Protein 2WQF (pdb70)

Solvent-accessible surface area: 11378 Å² total; per-residue (Å²): 102,143,113,136,19,77,126,83,48,64,47,11,142,40,10,11,108,114,20,179,49,97,109,94,5,49,86,25,0,133,96,16,35,180,151,10,94,26,32,83,111,24,108,4,15,57,40,25,48,5,42,40,123,26,0,44,68,0,3,67,109,10,1,34,61,59,59,135,60,46,82,131,118,112,154,40,90,30,12,64,49,0,20,0,0,0,0,0,4,4,13,66,46,38,6,127,87,27,53,109,74,104,78,151,102,26,125,50,11,62,79,87,9,81,103,2,7,38,60,5,6,70,56,0,24,16,21,0,11,102,64,46,14,3,1,1,51,28,108,29,26,101,79,2,41,79,26,0,29,173,65,54,132,24,67,177,30,58,95,2,56,3,1,0,0,0,0,8,81,102,43,124,31,55,183,102,129,147,103,88,94,80,108,124,119,166,144,98,156

InterPro domains:
  IPR000415 Nitroreductase-like [G3DSA:3.40.109.10] (1-202)
  IPR000415 Nitroreductase-like [SSF55469] (1-200)
  IPR029479 Nitroreductase [PF00881] (8-180)
  IPR033877 Nitroreductase Frm2/Hbn1-like [PTHR43035] (2-200)
  IPR033877 Nitroreductase Frm2/Hbn1-like [cd02140] (3-198)

Secondary structure (DSSP, 8-state):
-HHHHHHH--B---EE---S-HHHHHHHHHHHHHTS--GGG---EEEEEEEHHHHHHIIIIIIHHHHHHHHH--HHHHHHTSSEEEEEEEEHHHHHHHHHHTGGGTTHHHHHHHHHHHHHHHHHHHHHHHTTEEEEEE--TTTTHHHHHHHTT--TTEEEEEEEEEEEE-S---------GGGT-----

Sequence (189 aa):
SFIKSLENNRRTIYALGRNVQDEEKVIEETIKEAVRFSPTAFNSQTGRLLILTGDAQDKLWDEIVAPELKAAMEAAKLDGFKAAFGTILFFEDQAVVKNLQEQFALYADNFPVWSEQGSGIISVVNVWTALAEELGLGANLQHYNPLIDEAVAKEWNLPESWKLRGQLVFGSIEAPAGEKTFMDDADRFIVAK

Organism: Lactococcus lactis subsp. lactis (strain IL1403) (NCBI:txid272623)

Nearest PDB structures (foldseek):
  4bn6-assembly1_A  TM=1.004E+00  e=5.515E-37  Lactococcus lactis subsp. lactis Il1403
  4bn9-assembly1_A-2  TM=1.003E+00  e=3.643E-36  Lactococcus lactis subsp. lactis Il1403
  4bn8-assembly1_A-2  TM=1.004E+00  e=2.872E-35  Lactococcus lactis subsp. lactis Il1403
  2ifa-assembly3_E  TM=9.643E-01  e=3.783E-24  Streptococcus mutans UA159
  1ywq-assembly1_A-2  TM=9.475E-01  e=3.548E-21  Bacillus cereus ATCC 14579

CATH classification: 3.40.109.10

Foldseek 3Di:
DVVVLLVLQFAFLQFAAPDDDVPVLVVLLVVLLVPFDFVVSLSFKDKDKDFDPRLLCCLPVFLVVLVVVVVVCVSSVSLSRHGIKIWIWGQQVSLVVCCVVPVVCNVPSVVRSLVSSVRSLSSSSSSCSVVQKHKHKDDSPPSRVVVVCVVVVNDPRTGTDIMIRMHHHPDDHDDDDDDDCVVPDDDDD

Radius of gyration: 17.92 Å; Cα contacts (8 Å, |Δi|>4): 292; chains: 1; bounding box: 46×41×49 Å

B-factor: mean 25.47, std 16.71, range [8.96, 101.73]

Structure (mmCIF, N/CA/C/O backbone):
data_2WQF
#
_entry.id   2WQF
#
_cell.length_a   53.843
_cell.length_b   120.147
_cell.length_c   68.659
_cell.angle_alpha   90.00
_cell.angle_beta   90.00
_cell.angle_gamma   90.00
#
_symmetry.space_group_name_H-M   'C 2 2 21'
#
loop_
_entity.id
_entity.type
_entity.pdbx_description
1 polymer 'COPPER INDUCED NITROREDUCTASE D'
2 non-polymer 'FLAVIN MONONUCLEOTIDE'
3 water water
#
loop_
_atom_site.group_PDB
_atom_site.id
_atom_site.type_symbol
_atom_site.label_atom_id
_atom_site.label_alt_id
_atom_site.label_comp_id
_atom_site.label_asym_id
_atom_site.label_entity_id
_atom_site.label_seq_id
_atom_site.pdbx_PDB_ins_code
_atom_site.Cartn_x
_atom_site.Cartn_y
_atom_site.Cartn_z
_atom_site.occupancy
_atom_site.B_iso_or_equiv
_atom_site.auth_seq_id
_atom_site.auth_comp_id
_atom_site.auth_asym_id
_atom_site.auth_atom_id
_atom_site.pdbx_PDB_model_num
ATOM 1 N N . SER A 1 2 ? -1.840 37.442 20.935 1.00 51.73 2 SER A N 1
ATOM 2 C CA . SER A 1 2 ? -0.767 36.540 21.291 1.00 23.19 2 SER A CA 1
ATOM 3 C C . SER A 1 2 ? -0.971 35.135 20.642 1.00 14.04 2 SER A C 1
ATOM 4 O O . SER A 1 2 ? -2.049 34.780 20.116 1.00 15.39 2 SER A O 1
ATOM 11 N N . PHE A 1 3 ? 0.034 34.300 20.764 1.00 12.91 3 PHE A N 1
ATOM 12 C CA . PHE A 1 3 ? -0.054 32.897 20.366 1.00 12.71 3 PHE A CA 1
ATOM 13 C C . PHE A 1 3 ? -1.107 32.159 21.200 1.00 13.53 3 PHE A C 1
ATOM 14 O O . PHE A 1 3 ? -1.907 31.388 20.675 1.00 12.65 3 PHE A O 1
ATOM 31 N N . ILE A 1 4 ? -1.116 32.386 22.506 1.00 12.91 4 ILE A N 1
ATOM 32 C CA . ILE A 1 4 ? -2.078 31.705 23.376 1.00 12.26 4 ILE A CA 1
ATOM 33 C C . ILE A 1 4 ? -3.506 32.101 22.982 1.00 13.41 4 ILE A C 1
ATOM 34 O O . ILE A 1 4 ? -4.395 31.268 22.923 1.00 13.67 4 ILE A O 1
ATOM 50 N N . LYS A 1 5 ? -3.707 33.373 22.688 1.00 13.42 5 LYS A N 1
ATOM 51 C CA . LYS A 1 5 ? -4.989 33.848 22.191 1.00 14.48 5 LYS A CA 1
ATOM 52 C C . LYS A 1 5 ? -5.392 33.152 20.891 1.00 13.54 5 LYS A C 1
ATOM 53 O O . LYS A 1 5 ? -6.551 32.783 20.709 1.00 16.24 5 LYS A O 1
ATOM 72 N N . SER A 1 6 ? -4.428 32.925 19.995 1.00 13.97 6 SER A N 1
ATOM 73 C CA . SER A 1 6 ? -4.720 32.212 18.752 1.00 13.59 6 SER A CA 1
ATOM 74 C C . SER A 1 6 ? -5.183 30.799 19.075 1.00 11.87 6 SER A C 1
ATOM 75 O O . SER A 1 6 ? -6.133 30.303 18.470 1.00 13.32 6 SER A O 1
ATOM 83 N N . LEU A 1 7 ? -4.522 30.154 20.033 1.00 11.86 7 LEU A N 1
ATOM 84 C CA . LEU A 1 7 ? -4.916 28.805 20.428 1.00 11.78 7 LEU A CA 1
ATOM 85 C C . LEU A 1 7 ? -6.326 28.802 20.992 1.00 12.21 7 LEU A C 1
ATOM 86 O O . LEU A 1 7 ? -7.126 27.925 20.669 1.00 12.61 7 LEU A O 1
ATOM 102 N N . GLU A 1 8 ? -6.609 29.756 21.869 1.00 13.37 8 GLU A N 1
ATOM 103 C CA . GLU A 1 8 ? -7.913 29.844 22.511 1.00 14.55 8 GLU A CA 1
ATOM 104 C C . GLU A 1 8 ? -9.020 30.091 21.486 1.00 18.46 8 GLU A C 1
ATOM 105 O O . GLU A 1 8 ? -10.140 29.609 21.657 1.00 20.59 8 GLU A O 1
ATOM 117 N N . ASN A 1 9 ? -8.699 30.806 20.412 1.00 15.80 9 ASN A N 1
ATOM 118 C CA A ASN A 1 9 ? -9.690 31.172 19.408 0.62 16.12 9 ASN A CA 1
ATOM 119 C CA B ASN A 1 9 ? -9.678 31.176 19.388 0.38 21.08 9 ASN A CA 1
ATOM 120 C C . ASN A 1 9 ? -10.085 30.020 18.470 1.00 16.10 9 ASN A C 1
ATOM 121 O O . ASN A 1 9 ? -11.151 30.053 17.856 1.00 20.81 9 ASN A O 1
ATOM 136 N N . ARG A 1 10 ? -9.227 29.012 18.366 1.00 13.12 10 ARG A N 1
ATOM 137 C CA . ARG A 1 10 ? -9.514 27.815 17.580 1.00 13.54 10 ARG A CA 1
ATOM 138 C C . ARG A 1 10 ? -10.526 26.973 18.349 1.00 11.33 10 ARG A C 1
ATOM 139 O O . ARG A 1 10 ? -10.288 26.609 19.508 1.00 12.98 10 ARG A O 1
ATOM 160 N N . ARG A 1 11 ? -11.663 26.700 17.714 1.00 11.59 11 ARG A N 1
ATOM 161 C CA . ARG A 1 11 ? -12.709 25.869 18.285 1.00 12.23 11 ARG A CA 1
ATOM 162 C C . ARG A 1 11 ? -13.331 24.974 17.220 1.00 11.80 11 ARG A C 1
ATOM 163 O O . ARG A 1 11 ? -13.217 25.224 16.017 1.00 13.01 11 ARG A O 1
ATOM 184 N N . THR A 1 12 ? -14.006 23.933 17.689 1.00 11.34 12 THR A N 1
ATOM 185 C CA . THR A 1 12 ? -14.851 23.106 16.840 1.00 11.53 12 THR A CA 1
ATOM 186 C C . THR A 1 12 ? -16.121 23.879 16.488 1.00 12.75 12 THR A C 1
ATOM 187 O O . THR A 1 12 ? -16.910 24.269 17.356 1.00 14.93 12 THR A O 1
ATOM 198 N N . ILE A 1 13 ? -16.284 24.127 15.198 1.00 11.63 13 ILE A N 1
ATOM 199 C CA . ILE A 1 13 ? -17.465 24.779 14.662 1.00 11.55 13 ILE A CA 1
ATOM 200 C C . ILE A 1 13 ? -18.151 23.842 13.699 1.00 12.79 13 ILE A C 1
ATOM 201 O O . ILE A 1 13 ? -17.596 23.495 12.661 1.00 13.63 13 ILE A O 1
ATOM 217 N N . TYR A 1 14 ? -19.361 23.444 14.047 1.00 14.49 14 TYR A N 1
ATOM 218 C CA . TYR A 1 14 ? -20.132 22.531 13.211 1.00 13.77 14 TYR A CA 1
ATOM 219 C C . TYR A 1 14 ? -20.988 23.258 12.176 1.00 15.18 14 TYR A C 1
ATOM 220 O O . TYR A 1 14 ? -21.262 22.699 11.110 1.00 17.14 14 TYR A O 1
ATOM 238 N N . ALA A 1 15 ? -21.406 24.489 12.489 1.00 14.41 15 ALA A N 1
ATOM 239 C CA . ALA A 1 15 ? -22.277 25.259 11.612 1.00 14.51 15 ALA A CA 1
ATOM 240 C C . ALA A 1 15 ? -21.410 26.101 10.702 1.00 15.01 15 ALA A C 1
ATOM 241 O O . ALA A 1 15 ? -20.959 27.198 11.079 1.00 16.10 15 ALA A O 1
ATOM 248 N N . LEU A 1 16 ? -21.190 25.575 9.505 1.00 13.32 16 LEU A N 1
ATOM 249 C CA . LEU A 1 16 ? -20.240 26.151 8.556 1.00 12.13 16 LEU A CA 1
ATOM 250 C C . LEU A 1 16 ? -20.922 26.490 7.240 1.00 12.32 16 LEU A C 1
ATOM 251 O O . LEU A 1 16 ? -21.828 25.774 6.779 1.00 15.70 16 LEU A O 1
ATOM 267 N N . GLY A 1 17 ? -20.469 27.574 6.619 1.00 12.40 17 GLY A N 1
ATOM 268 C CA . GLY A 1 17 ? -20.991 27.977 5.327 1.00 12.40 17 GLY A CA 1
ATOM 269 C C . GLY A 1 17 ? -19.886 28.291 4.339 1.00 13.70 17 GLY A C 1
ATOM 270 O O . GLY A 1 17 ? -18.703 27.939 4.554 1.00 12.94 17 GLY A O 1
ATOM 274 N N . ARG A 1 18 ? -20.262 28.986 3.263 1.00 14.37 18 ARG A N 1
ATOM 275 C CA . ARG A 1 18 ? -19.354 29.213 2.149 1.00 14.01 18 ARG A CA 1
ATOM 276 C C . ARG A 1 18 ? -19.032 30.688 1.920 1.00 13.46 18 ARG A C 1
ATOM 277 O O . ARG A 1 18 ? -18.557 31.072 0.848 1.00 15.00 18 ARG A O 1
ATOM 298 N N . ASN A 1 19 ? -19.227 31.496 2.957 1.00 12.55 19 ASN A N 1
ATOM 299 C CA . ASN A 1 19 ? -18.956 32.930 2.899 1.00 12.60 19 ASN A CA 1
ATOM 300 C C . ASN A 1 19 ? -17.472 33.193 3.125 1.00 13.65 19 ASN A C 1
ATOM 301 O O . ASN A 1 19 ? -17.061 33.749 4.146 1.00 14.34 19 ASN A O 1
ATOM 312 N N . VAL A 1 20 ? -16.680 32.756 2.151 1.00 13.46 20 VAL A N 1
ATOM 313 C CA . VAL A 1 20 ? -15.217 32.797 2.224 1.00 14.67 20 VAL A CA 1
ATOM 314 C C . VAL A 1 20 ? -14.725 33.772 1.175 1.00 14.63 20 VAL A C 1
ATOM 315 O O . VAL A 1 20 ? -14.992 33.615 -0.017 1.00 14.66 20 VAL A O 1
ATOM 328 N N . GLN A 1 21 ? -14.038 34.810 1.632 1.00 14.55 21 GLN A N 1
ATOM 329 C CA . GLN A 1 21 ? -13.706 35.954 0.790 1.00 14.19 21 GLN A CA 1
ATOM 330 C C . GLN A 1 21 ? -12.525 35.751 -0.142 1.00 14.83 21 GLN A C 1
ATOM 331 O O . GLN A 1 21 ? -12.537 36.234 -1.281 1.00 16.43 21 GLN A O 1
ATOM 345 N N . ASP A 1 22 ? -11.507 35.033 0.323 1.00 12.88 22 ASP A N 1
ATOM 346 C CA . ASP A 1 22 ? -10.250 34.959 -0.401 1.00 12.84 22 ASP A CA 1
ATOM 347 C C . ASP A 1 22 ? -9.713 33.531 -0.319 1.00 14.07 22 ASP A C 1
ATOM 348 O O . ASP A 1 22 ? -8.915 33.179 0.561 1.00 14.62 22 ASP A O 1
ATOM 357 N N . GLU A 1 23 ? -10.170 32.694 -1.230 1.00 15.73 23 GLU A N 1
ATOM 358 C CA . GLU A 1 23 ? -9.789 31.286 -1.236 1.00 15.24 23 GLU A CA 1
ATOM 359 C C . GLU A 1 23 ? -8.269 31.088 -1.434 1.00 13.08 23 GLU A C 1
ATOM 360 O O . GLU A 1 23 ? -7.664 30.181 -0.856 1.00 15.16 23 GLU A O 1
ATOM 372 N N . GLU A 1 24 ? -7.645 31.922 -2.254 1.00 15.12 24 GLU A N 1
ATOM 373 C CA . GLU A 1 24 ? -6.203 31.809 -2.470 1.00 16.72 24 GLU A CA 1
ATOM 374 C C . GLU A 1 24 ? -5.445 32.018 -1.163 1.00 14.68 24 GLU A C 1
ATOM 375 O O . GLU A 1 24 ? -4.510 31.288 -0.870 1.00 15.92 24 GLU A O 1
ATOM 387 N N . LYS A 1 25 ? -5.881 32.981 -0.356 1.00 13.17 25 LYS A N 1
ATOM 388 C CA . LYS A 1 25 ? -5.230 33.241 0.927 1.00 15.49 25 LYS A CA 1
ATOM 389 C C . LYS A 1 25 ? -5.429 32.082 1.859 1.00 13.29 25 LYS A C 1
ATOM 390 O O . LYS A 1 25 ? -4.553 31.750 2.652 1.00 14.63 25 LYS A O 1
ATOM 409 N N . VAL A 1 26 ? -6.608 31.487 1.822 1.00 11.99 26 VAL A N 1
ATOM 410 C CA . VAL A 1 26 ? -6.863 30.308 2.628 1.00 12.74 26 VAL A CA 1
ATOM 411 C C . VAL A 1 26 ? -5.893 29.173 2.265 1.00 12.32 26 VAL A C 1
ATOM 412 O O . VAL A 1 26 ? -5.283 28.575 3.148 1.00 13.77 26 VAL A O 1
ATOM 425 N N . ILE A 1 27 ? -5.740 28.901 0.979 1.00 12.33 27 ILE A N 1
ATOM 426 C CA . ILE A 1 27 ? -4.863 27.833 0.510 1.00 14.50 27 ILE A CA 1
ATOM 427 C C . ILE A 1 27 ? -3.413 28.125 0.930 1.00 13.24 27 ILE A C 1
ATOM 428 O O . ILE A 1 27 ? -2.709 27.231 1.391 1.00 13.98 27 ILE A O 1
ATOM 444 N N . GLU A 1 28 ? -2.989 29.382 0.774 1.00 12.25 28 GLU A N 1
ATOM 445 C CA A GLU A 1 28 ? -1.642 29.799 1.159 0.61 12.05 28 GLU A CA 1
ATOM 446 C CA B GLU A 1 28 ? -1.643 29.799 1.153 0.39 12.72 28 GLU A CA 1
ATOM 447 C C . GLU A 1 28 ? -1.402 29.548 2.635 1.00 10.84 28 GLU A C 1
ATOM 448 O O . GLU A 1 28 ? -0.326 29.081 3.046 1.00 14.52 28 GLU A O 1
ATOM 465 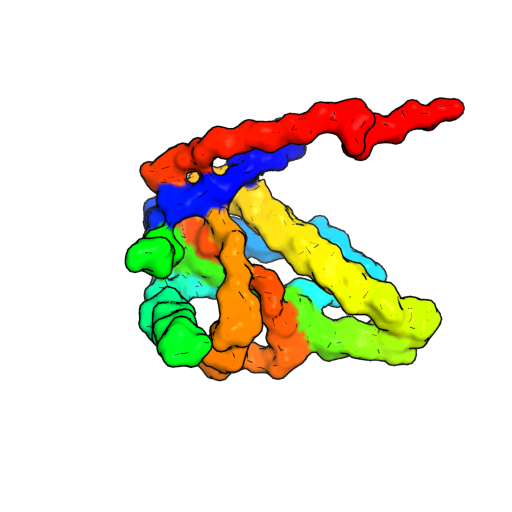N N . THR A 1 29 ? -2.402 29.869 3.451 1.00 11.49 29 THR A N 1
ATOM 466 C CA . THR A 1 29 ? -2.277 29.721 4.887 1.00 11.75 29 THR A CA 1
ATOM 467 C C . THR A 1 29 ? -2.220 28.261 5.306 1.00 12.96 29 THR A C 1
ATOM 468 O O . THR A 1 29 ? -1.471 27.892 6.216 1.00 12.84 29 THR A O 1
ATOM 479 N N . ILE A 1 30 ? -3.033 27.429 4.668 1.00 12.06 30 ILE A N 1
ATOM 480 C CA . ILE A 1 30 ? -2.999 26.001 4.930 1.00 12.93 30 ILE A CA 1
ATOM 481 C C . ILE A 1 30 ? -1.602 25.465 4.670 1.00 12.01 30 ILE A C 1
ATOM 482 O O . ILE A 1 30 ? -1.051 24.726 5.480 1.00 11.92 30 ILE A O 1
ATOM 498 N N . LYS A 1 31 ? -1.039 25.797 3.510 1.00 12.07 31 LYS A N 1
ATOM 499 C CA . LYS A 1 31 ? 0.276 25.313 3.130 1.00 13.04 31 LYS A CA 1
ATOM 500 C C . LYS A 1 31 ? 1.330 25.795 4.138 1.00 11.17 31 LYS A C 1
ATOM 501 O O . LYS A 1 31 ? 2.191 25.023 4.552 1.00 13.90 31 LYS A O 1
ATOM 520 N N . GLU A 1 32 ? 1.283 27.068 4.523 1.00 11.34 32 GLU A N 1
ATOM 521 C CA . GLU A 1 32 ? 2.255 27.584 5.471 1.00 11.89 32 GLU A CA 1
ATOM 522 C C . GLU A 1 32 ? 2.166 26.884 6.819 1.00 9.55 32 GLU A C 1
ATOM 523 O O . GLU A 1 32 ? 3.197 26.620 7.442 1.00 10.35 32 GLU A O 1
ATOM 535 N N . ALA A 1 33 ? 0.949 26.625 7.293 1.00 10.57 33 ALA A N 1
ATOM 536 C CA . ALA A 1 33 ? 0.779 25.991 8.594 1.00 11.27 33 ALA A CA 1
ATOM 537 C C . ALA A 1 33 ? 1.416 24.601 8.601 1.00 10.28 33 ALA A C 1
ATOM 538 O O . ALA A 1 33 ? 2.054 24.213 9.575 1.00 11.00 33 ALA A O 1
ATOM 545 N N . VAL A 1 34 ? 1.269 23.857 7.514 1.00 10.19 34 VAL A N 1
ATOM 546 C CA . VAL A 1 34 ? 1.913 22.549 7.382 1.00 10.12 34 VAL A CA 1
ATOM 547 C C . VAL A 1 34 ? 3.440 22.699 7.227 1.00 10.33 34 VAL A C 1
ATOM 548 O O . VAL A 1 34 ? 4.229 22.008 7.889 1.00 11.15 34 VAL A O 1
ATOM 561 N N . ARG A 1 35 ? 3.851 23.648 6.395 1.00 10.03 35 ARG A N 1
ATOM 562 C CA . ARG A 1 35 ? 5.279 23.866 6.098 1.00 10.54 35 ARG A CA 1
ATOM 563 C C . ARG A 1 35 ? 6.088 24.103 7.371 1.00 10.36 35 ARG A C 1
ATOM 564 O O . ARG A 1 35 ? 7.190 23.558 7.552 1.00 10.89 35 ARG A O 1
ATOM 585 N N . PHE A 1 36 ? 5.543 24.920 8.266 1.00 10.17 36 PHE A N 1
ATOM 586 C CA . PHE A 1 36 ? 6.254 25.304 9.483 1.00 10.36 36 PHE A CA 1
ATOM 587 C C . PHE A 1 36 ? 5.980 24.440 10.690 1.00 13.10 36 PHE A C 1
ATOM 588 O O . PHE A 1 36 ? 6.374 24.794 11.793 1.00 16.77 36 PHE A O 1
ATOM 605 N N . SER A 1 37 ? 5.369 23.286 10.464 1.00 11.25 37 SER A N 1
ATOM 606 C CA . SER A 1 37 ? 5.165 22.289 11.515 1.00 11.00 37 SER A CA 1
ATOM 607 C C . SER A 1 37 ? 6.375 21.352 11.596 1.00 11.42 37 SER A C 1
ATOM 608 O O . SER A 1 37 ? 6.884 20.882 10.569 1.00 12.81 37 SER A O 1
ATOM 616 N N . PRO A 1 38 ? 6.829 21.051 12.814 1.00 10.20 38 PRO A N 1
ATOM 617 C CA . PRO A 1 38 ? 7.945 20.102 12.976 1.00 11.50 38 PRO A CA 1
ATOM 618 C C . PRO A 1 38 ? 7.492 18.644 12.811 1.00 11.22 38 PRO A C 1
ATOM 619 O O . PRO A 1 38 ? 6.351 18.281 13.134 1.00 11.84 38 PRO A O 1
ATOM 630 N N . THR A 1 39 ? 8.400 17.819 12.301 1.00 10.73 39 THR A N 1
ATOM 631 C CA . THR A 1 39 ? 8.210 16.386 12.149 1.00 12.25 39 THR A CA 1
ATOM 632 C C . THR A 1 39 ? 9.515 15.715 12.500 1.00 13.23 39 THR A C 1
ATOM 633 O O . THR A 1 39 ? 10.592 16.321 12.339 1.00 12.45 39 THR A O 1
ATOM 644 N N . ALA A 1 40 ? 9.446 14.477 12.985 1.00 12.54 40 ALA A N 1
ATOM 645 C CA . ALA A 1 40 ? 10.657 13.761 13.387 1.00 12.52 40 ALA A CA 1
ATOM 646 C C . ALA A 1 40 ? 11.639 13.722 12.221 1.00 13.21 40 ALA A C 1
ATOM 647 O O . ALA A 1 40 ? 11.274 13.369 11.081 1.00 14.11 40 ALA A O 1
ATOM 654 N N . PHE A 1 41 ? 12.892 14.091 12.504 1.00 17.47 41 PHE A N 1
ATOM 655 C CA . PHE A 1 41 ? 13.967 14.065 11.506 1.00 22.22 41 PHE A CA 1
ATOM 656 C C . PHE A 1 41 ? 13.643 14.867 10.254 1.00 14.52 41 PHE A C 1
ATOM 657 O O . PHE A 1 41 ? 14.187 14.619 9.167 1.00 16.78 41 PHE A O 1
ATOM 663 N N . ASN A 1 42 ? 12.780 15.871 10.419 1.00 12.91 42 ASN A N 1
ATOM 664 C CA . ASN A 1 42 ? 12.330 16.688 9.286 1.00 11.85 42 ASN A CA 1
ATOM 665 C C . ASN A 1 42 ? 11.791 15.829 8.161 1.00 11.96 42 ASN A C 1
ATOM 666 O O . ASN A 1 42 ? 11.937 16.177 6.991 1.00 12.69 42 ASN A O 1
ATOM 677 N N . SER A 1 43 ? 11.114 14.748 8.525 1.00 12.38 43 SER A N 1
ATOM 678 C CA . SER A 1 43 ? 10.622 13.761 7.564 1.00 13.76 43 SER A CA 1
ATOM 679 C C . SER A 1 43 ? 9.426 14.244 6.769 1.00 12.89 43 SER A C 1
ATOM 680 O O . SER A 1 43 ? 9.147 13.714 5.706 1.00 13.98 43 SER A O 1
ATOM 688 N N . GLN A 1 44 ? 8.698 15.236 7.285 1.00 11.61 44 GLN A N 1
ATOM 689 C CA . GLN A 1 44 ? 7.610 15.859 6.528 1.00 12.04 44 GLN A CA 1
ATOM 690 C C . GLN A 1 44 ? 6.695 14.834 5.862 1.00 11.55 44 GLN A C 1
ATOM 691 O O . GLN A 1 44 ? 6.444 14.888 4.656 1.00 13.63 44 GLN A O 1
ATOM 705 N N . THR A 1 45 ? 6.128 13.954 6.687 1.00 11.96 45 THR A N 1
ATOM 706 C CA . THR A 1 45 ? 5.335 12.845 6.185 1.00 12.82 45 THR A CA 1
ATOM 707 C C . THR A 1 45 ? 3.885 13.195 5.860 1.00 13.08 45 THR A C 1
ATOM 708 O O . THR A 1 45 ? 3.180 12.399 5.253 1.00 12.78 45 THR A O 1
ATOM 719 N N . GLY A 1 46 ? 3.445 14.394 6.245 1.00 12.00 46 GLY A N 1
ATOM 720 C CA . GLY A 1 46 ? 2.067 14.807 6.023 1.00 11.15 46 GLY A CA 1
ATOM 721 C C . GLY A 1 46 ? 1.790 15.087 4.552 1.00 11.60 46 GLY A C 1
ATOM 722 O O . GLY A 1 46 ? 2.635 15.656 3.844 1.00 12.93 46 GLY A O 1
ATOM 726 N N . ARG A 1 47 ? 0.606 14.694 4.096 1.00 11.18 47 ARG A N 1
ATOM 727 C CA . ARG A 1 47 ? 0.154 14.961 2.734 1.00 12.39 47 ARG A CA 1
ATOM 728 C C . ARG A 1 47 ? -1.272 15.485 2.836 1.00 11.81 47 ARG A C 1
ATOM 729 O O . ARG A 1 47 ? -2.040 14.993 3.657 1.00 11.80 47 ARG A O 1
ATOM 750 N N . LEU A 1 48 ? -1.640 16.466 2.013 1.00 12.31 48 LEU A N 1
ATOM 751 C CA . LEU A 1 48 ? -2.976 17.045 2.063 1.00 12.14 48 LEU A CA 1
ATOM 752 C C . LEU A 1 48 ? -3.661 16.989 0.707 1.00 12.16 48 LEU A C 1
ATOM 753 O O . LEU A 1 48 ? -3.042 17.263 -0.333 1.00 12.72 48 LEU A O 1
ATOM 769 N N . LEU A 1 49 ? -4.943 16.654 0.748 1.00 12.29 49 LEU A N 1
ATOM 770 C CA . LEU A 1 49 ? -5.856 16.871 -0.352 1.00 12.38 49 LEU A CA 1
ATOM 771 C C . LEU A 1 49 ? -6.874 17.917 0.102 1.00 11.85 49 LEU A C 1
ATOM 772 O O . LEU A 1 49 ? -7.601 17.704 1.073 1.00 13.79 49 LEU A O 1
ATOM 788 N N . ILE A 1 50 ? -6.889 19.062 -0.579 1.00 12.32 50 ILE A N 1
ATOM 789 C CA . ILE A 1 50 ? -7.739 20.194 -0.219 1.00 13.06 50 ILE A CA 1
ATOM 790 C C . ILE A 1 50 ? -8.850 20.307 -1.248 1.00 12.56 50 ILE A C 1
ATOM 791 O O . ILE A 1 50 ? -8.576 20.555 -2.420 1.00 14.06 50 ILE A O 1
ATOM 807 N N . LEU A 1 51 ? -10.085 20.080 -0.809 1.00 13.03 51 LEU A N 1
ATOM 808 C CA . LEU A 1 51 ? -11.235 20.066 -1.699 1.00 13.83 51 LEU A CA 1
ATOM 809 C C . LEU A 1 51 ? -12.158 21.246 -1.429 1.00 13.01 51 LEU A C 1
ATOM 810 O O . LEU A 1 51 ? -12.531 21.500 -0.278 1.00 16.01 51 LEU A O 1
ATOM 826 N N . THR A 1 52 ? -12.561 21.926 -2.495 1.00 14.23 52 THR A N 1
ATOM 827 C CA . THR A 1 52 ? -13.551 22.992 -2.421 1.00 15.96 52 THR A CA 1
ATOM 828 C C . THR A 1 52 ? -14.525 22.823 -3.584 1.00 16.50 52 THR A C 1
ATOM 829 O O . THR A 1 52 ? -14.342 21.956 -4.441 1.00 17.71 52 THR A O 1
ATOM 840 N N . GLY A 1 53 ? -15.584 23.626 -3.597 1.00 17.88 53 GLY A N 1
ATOM 841 C CA . GLY A 1 53 ? -16.490 23.645 -4.738 1.00 22.61 53 GLY A CA 1
ATOM 842 C C . GLY A 1 53 ? -17.085 22.293 -5.063 1.00 16.35 53 GLY A C 1
ATOM 843 O O . GLY A 1 53 ? -17.577 21.578 -4.179 1.00 19.14 53 GLY A O 1
ATOM 847 N N . 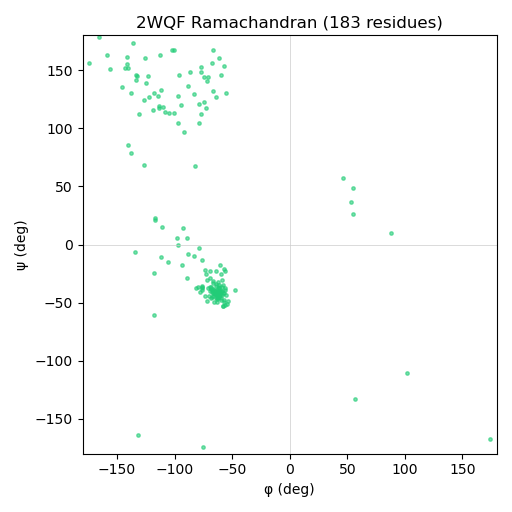ASP A 1 54 ? -17.053 21.942 -6.340 1.00 20.06 54 ASP A N 1
ATOM 848 C CA . ASP A 1 54 ? -17.621 20.681 -6.810 1.00 21.03 54 ASP A CA 1
ATOM 849 C C . ASP A 1 54 ? -16.995 19.472 -6.130 1.00 19.19 54 ASP A C 1
ATOM 850 O O . ASP A 1 54 ? -17.670 18.492 -5.884 1.00 19.06 54 ASP A O 1
ATOM 859 N N . ALA A 1 55 ? -15.695 19.545 -5.824 1.00 17.94 55 ALA A N 1
ATOM 860 C CA . ALA A 1 55 ? -15.009 18.431 -5.184 1.00 18.08 55 ALA A CA 1
ATOM 861 C C . ALA A 1 55 ? -15.512 18.241 -3.753 1.00 16.48 55 ALA A C 1
ATOM 862 O O . ALA A 1 55 ? -15.637 17.115 -3.264 1.00 16.95 55 ALA A O 1
ATOM 869 N N . GLN A 1 56 ? -15.809 19.350 -3.086 1.00 17.89 56 GLN A N 1
ATOM 870 C CA . GLN A 1 56 ? -16.365 19.318 -1.740 1.00 16.59 56 GLN A CA 1
ATOM 871 C C . GLN A 1 56 ? -17.759 18.640 -1.774 1.00 14.20 56 GLN A C 1
ATOM 872 O O . GLN A 1 56 ? -18.067 17.768 -0.963 1.00 16.83 56 GLN A O 1
ATOM 886 N N . ASP A 1 57 ? -18.590 19.035 -2.728 1.00 17.30 57 ASP A N 1
ATOM 887 C CA . ASP A 1 57 ? -19.901 18.400 -2.884 1.00 20.08 57 ASP A CA 1
ATOM 888 C C . ASP A 1 57 ? -19.756 16.896 -3.177 1.00 22.88 57 ASP A C 1
ATOM 889 O O . ASP A 1 57 ? -20.488 16.078 -2.634 1.00 20.68 57 ASP A O 1
ATOM 898 N N . LYS A 1 58 ? -18.805 16.540 -4.045 1.00 19.79 58 LYS A N 1
ATOM 899 C CA . LYS A 1 58 ? -18.612 15.149 -4.459 1.00 20.58 58 LYS A CA 1
ATOM 900 C C . LYS A 1 58 ? -18.167 14.268 -3.302 1.00 19.15 58 LYS A C 1
ATOM 901 O O . LYS A 1 58 ? -18.633 13.140 -3.153 1.00 21.68 58 LYS A O 1
ATOM 920 N N . LEU A 1 59 ? -17.246 14.763 -2.490 1.00 18.01 59 LEU A N 1
ATOM 921 C CA . LEU A 1 59 ? -16.756 13.991 -1.352 1.00 18.65 59 LEU A CA 1
ATOM 922 C C . LEU A 1 59 ? -17.925 13.555 -0.483 1.00 19.75 59 LEU A C 1
ATOM 923 O O . L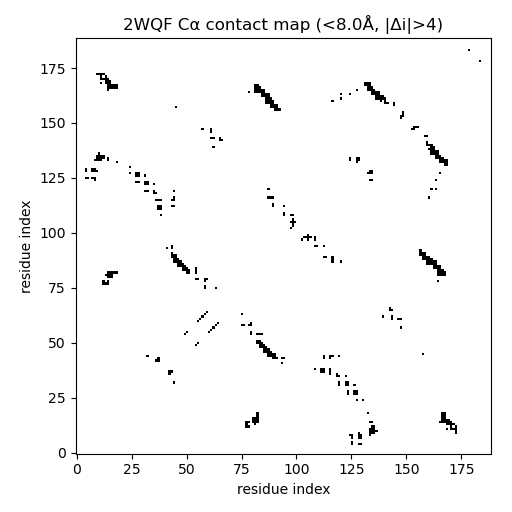EU A 1 59 ? -18.064 12.375 -0.154 1.00 18.48 59 LEU A O 1
ATOM 939 N N . TRP A 1 60 ? -18.767 14.497 -0.107 1.00 17.30 60 TRP A N 1
ATOM 940 C CA . TRP A 1 60 ? -19.823 14.187 0.859 1.00 17.63 60 TRP A CA 1
ATOM 941 C C . TRP A 1 60 ? -21.010 13.433 0.238 1.00 20.47 60 TRP A C 1
ATOM 942 O O . TRP A 1 60 ? -21.534 12.480 0.833 1.00 21.94 60 TRP A O 1
ATOM 963 N N . ASP A 1 61 ? -21.419 13.820 -0.963 1.00 20.60 61 ASP A N 1
ATOM 964 C CA . ASP A 1 61 ? -22.604 13.228 -1.561 1.00 24.81 61 ASP A CA 1
ATOM 965 C C . ASP A 1 61 ? -22.322 11.889 -2.207 1.00 25.43 61 ASP A C 1
ATOM 966 O O . ASP A 1 61 ? -23.145 10.980 -2.143 1.00 28.33 61 ASP A O 1
ATOM 975 N N . GLU A 1 62 ? -21.152 11.770 -2.832 1.00 22.82 62 GLU A N 1
ATOM 976 C CA . GLU A 1 62 ? -20.867 10.639 -3.693 1.00 23.23 62 GLU A CA 1
ATOM 977 C C . GLU A 1 62 ? -19.919 9.640 -3.065 1.00 21.54 62 GLU A C 1
ATOM 978 O O . GLU A 1 62 ? -19.823 8.502 -3.528 1.00 25.83 62 GLU A O 1
ATOM 990 N N . ILE A 1 63 ? -19.235 10.044 -1.998 1.00 22.86 63 ILE A N 1
ATOM 991 C CA . ILE A 1 63 ? -18.338 9.127 -1.297 1.00 20.30 63 ILE A CA 1
ATOM 992 C C . ILE A 1 63 ? -18.749 8.873 0.144 1.00 20.00 63 ILE A C 1
ATOM 993 O O . ILE A 1 63 ? -19.039 7.738 0.509 1.00 22.22 63 ILE A O 1
ATOM 1009 N N . VAL A 1 64 ? -18.805 9.893 0.987 1.00 19.97 64 VAL A N 1
ATOM 1010 C CA . VAL A 1 64 ? -19.040 9.621 2.403 1.00 20.30 64 VAL A CA 1
ATOM 1011 C C . VAL A 1 64 ? -20.434 9.037 2.650 1.00 24.24 64 VAL A C 1
ATOM 1012 O O . VAL A 1 64 ? -20.576 8.029 3.333 1.00 23.92 64 VAL A O 1
ATOM 1025 N N . ALA A 1 65 ? -21.463 9.670 2.097 1.00 22.52 65 ALA A N 1
ATOM 1026 C CA . ALA A 1 65 ? -22.836 9.214 2.315 1.00 26.56 65 ALA A CA 1
ATOM 1027 C C . ALA A 1 65 ? -23.051 7.754 1.876 1.00 30.96 65 ALA A C 1
ATOM 1028 O O . ALA A 1 65 ? -23.523 6.930 2.668 1.00 27.45 65 ALA A O 1
ATOM 1035 N N . PRO A 1 66 ? -22.693 7.419 0.622 1.00 31.37 66 PRO A N 1
ATOM 1036 C CA . PRO A 1 66 ? -22.879 6.019 0.212 1.00 33.71 66 PRO A CA 1
ATOM 1037 C C . PRO A 1 66 ? -22.032 5.015 1.007 1.00 31.11 66 PRO A C 1
ATOM 1038 O O . PRO A 1 66 ? -22.528 3.934 1.310 1.00 38.70 66 PRO A O 1
ATOM 1049 N N . GLU A 1 67 ? -20.787 5.354 1.332 1.00 28.78 67 GLU A N 1
ATOM 1050 C CA . GLU A 1 67 ? -19.926 4.439 2.085 1.00 31.14 67 GLU A CA 1
ATOM 1051 C C . GLU A 1 67 ? -20.470 4.210 3.492 1.00 35.40 67 GLU A C 1
ATOM 1052 O O . GLU A 1 67 ? -20.417 3.088 4.012 1.00 36.79 67 GLU A O 1
ATOM 1064 N N . LEU A 1 68 ? -20.988 5.277 4.098 1.00 28.62 68 LEU A N 1
ATOM 1065 C CA . LEU A 1 68 ? -21.582 5.204 5.424 1.00 29.82 68 LEU A CA 1
ATOM 1066 C C . LEU A 1 68 ? -22.867 4.365 5.393 1.00 33.00 68 LEU A C 1
ATOM 1067 O O . LEU A 1 68 ? -23.083 3.500 6.251 1.00 44.69 68 LEU A O 1
ATOM 1083 N N . LYS A 1 69 ? -23.712 4.590 4.392 1.00 39.97 69 LYS A N 1
ATOM 1084 C CA . LYS A 1 69 ? -24.968 3.846 4.280 1.00 47.68 69 LYS A CA 1
ATOM 1085 C C . LYS A 1 69 ? -24.689 2.367 4.079 1.00 53.26 69 LYS A C 1
ATOM 1086 O O . LYS A 1 69 ? -25.334 1.515 4.691 1.00 55.36 69 LYS A O 1
ATOM 1105 N N . ALA A 1 70 ? -23.728 2.063 3.214 1.00 47.86 70 ALA A N 1
ATOM 1106 C CA . ALA A 1 70 ? -23.401 0.679 2.918 1.00 49.53 70 ALA A CA 1
ATOM 1107 C C . ALA A 1 70 ? -22.852 0.022 4.183 1.00 51.13 70 ALA A C 1
ATOM 1108 O O . ALA A 1 70 ? -23.175 -1.125 4.488 1.00 57.00 70 ALA A O 1
ATOM 1115 N N . ALA A 1 71 ? -22.042 0.764 4.932 1.00 50.69 71 ALA A N 1
ATOM 1116 C CA . ALA A 1 71 ? -21.441 0.243 6.154 1.00 52.80 71 ALA A CA 1
ATOM 1117 C C . ALA A 1 71 ? -22.484 0.039 7.257 1.00 67.34 71 ALA A C 1
ATOM 1118 O O . ALA A 1 71 ? -22.328 -0.835 8.110 1.00 66.77 71 ALA A O 1
ATOM 1125 N N . MET A 1 72 ? -23.545 0.840 7.236 1.00 65.22 72 MET A N 1
ATOM 1126 C CA . MET A 1 72 ? -24.587 0.761 8.258 1.00 66.67 72 MET A CA 1
ATOM 1127 C C . MET A 1 72 ? -25.484 -0.457 8.021 1.00 67.78 72 MET A C 1
ATOM 1128 O O . MET A 1 72 ? -25.891 -1.137 8.966 1.00 69.34 72 MET A O 1
ATOM 1132 N N . GLU A 1 73 ? -25.776 -0.729 6.751 1.00 69.35 73 GLU A N 1
ATOM 1133 C CA . GLU A 1 73 ? -26.592 -1.872 6.369 1.00 77.84 73 GLU A CA 1
ATOM 1134 C C . GLU A 1 73 ? -25.980 -3.168 6.890 1.00 89.81 73 GLU A C 1
ATOM 1135 O O . GLU A 1 73 ? -26.670 -4.181 7.019 1.00 93.96 73 GLU A O 1
ATOM 1147 N N . ALA A 1 74 ? -24.686 -3.132 7.191 1.00 84.92 74 ALA A N 1
ATOM 1148 C CA . ALA A 1 74 ? -23.992 -4.301 7.713 1.00 83.92 74 ALA A CA 1
ATOM 1149 C C . ALA A 1 74 ? -23.984 -4.292 9.243 1.00 80.45 74 ALA A C 1
ATOM 1150 O O . ALA A 1 74 ? -23.055 -3.780 9.871 1.00 68.08 74 ALA A O 1
ATOM 1157 N N . ALA A 1 87 ? -28.367 14.741 7.048 1.00 60.67 87 ALA A N 1
ATOM 1158 C CA . ALA A 1 87 ? -28.382 15.139 8.451 1.00 54.15 87 ALA A CA 1
ATOM 1159 C C . ALA A 1 87 ? -27.079 15.862 8.788 1.00 56.88 87 ALA A C 1
ATOM 1160 O O . ALA A 1 87 ? -26.840 16.991 8.340 1.00 50.12 87 ALA A O 1
ATOM 1166 N N . LYS A 1 88 ? -26.238 15.215 9.588 1.00 52.50 88 LYS A N 1
ATOM 1167 C CA . LYS A 1 88 ? -24.934 15.763 9.905 1.00 54.52 88 LYS A CA 1
ATOM 1168 C C . LYS A 1 88 ? -24.119 15.835 8.636 1.00 34.20 88 LYS A C 1
ATOM 1169 O O . LYS A 1 88 ? -23.313 16.749 8.462 1.00 30.95 88 LYS A O 1
ATOM 1188 N N . LEU A 1 89 ? -24.327 14.866 7.749 1.00 35.43 89 LEU A N 1
ATOM 1189 C CA . LEU A 1 89 ? -23.573 14.837 6.512 1.00 27.80 89 LEU A CA 1
ATOM 1190 C C . LEU A 1 89 ? -23.864 16.097 5.709 1.00 27.06 89 LEU A C 1
ATOM 1191 O O . LEU A 1 89 ? -22.969 16.629 5.081 1.00 26.21 89 LEU A O 1
ATOM 1207 N N . ASP A 1 90 ? -25.111 16.573 5.723 1.00 29.83 90 ASP A N 1
ATOM 1208 C CA . ASP A 1 90 ? -25.438 17.806 5.019 1.00 27.75 90 ASP A CA 1
ATOM 1209 C C . ASP A 1 90 ? -24.702 19.007 5.612 1.00 20.50 90 ASP A C 1
ATOM 1210 O O . ASP A 1 90 ? -24.344 19.928 4.890 1.00 21.89 90 ASP A O 1
ATOM 1219 N N . GLY A 1 91 ? -24.523 19.001 6.930 1.00 22.92 91 GLY A N 1
ATOM 1220 C CA . GLY A 1 91 ? -23.801 20.064 7.578 1.00 18.47 91 GLY A CA 1
ATOM 1221 C C . GLY A 1 91 ? -22.331 20.072 7.180 1.00 17.57 91 GLY A C 1
ATOM 1222 O O . GLY A 1 91 ? -21.696 21.124 7.095 1.00 18.78 91 GLY A O 1
ATOM 1226 N N . PHE A 1 92 ? -21.765 18.895 6.931 1.00 18.11 92 PHE A N 1
ATOM 1227 C CA . PHE A 1 92 ? -20.379 18.839 6.483 1.00 17.59 92 PHE A CA 1
ATOM 1228 C C . PHE A 1 92 ? -20.302 19.309 5.036 1.00 18.32 92 PHE A C 1
ATOM 1229 O O . PHE A 1 92 ? -19.437 20.100 4.689 1.00 17.54 92 PHE A O 1
ATOM 1246 N N . LYS A 1 93 ? -21.227 18.847 4.195 1.00 18.04 93 LYS A N 1
ATOM 1247 C CA . LYS A 1 93 ? -21.284 19.278 2.789 1.00 17.29 93 LYS A CA 1
ATOM 1248 C C . LYS A 1 93 ? -21.441 20.791 2.643 1.00 19.78 93 LYS A C 1
ATOM 1249 O O . LYS A 1 93 ? -20.815 21.395 1.773 1.00 20.47 93 LYS A O 1
ATOM 1268 N N . ALA A 1 94 ? -22.291 21.388 3.484 1.00 19.28 94 ALA A N 1
ATOM 1269 C CA . ALA A 1 94 ? -22.579 22.810 3.424 1.00 17.10 94 ALA A CA 1
ATOM 1270 C C . ALA A 1 94 ? -21.356 23.707 3.643 1.00 17.83 94 ALA A C 1
ATOM 1271 O O . ALA A 1 94 ? -21.389 24.895 3.305 1.00 19.45 94 ALA A O 1
ATOM 1278 N N . ALA A 1 95 ? -20.283 23.149 4.205 1.00 16.42 95 ALA A N 1
ATOM 1279 C CA . ALA A 1 95 ? -19.046 23.889 4.432 1.00 14.10 95 ALA A CA 1
ATOM 1280 C C . ALA A 1 95 ? -18.387 24.277 3.103 1.00 15.04 95 ALA A C 1
ATOM 1281 O O . ALA A 1 95 ? -18.738 23.764 2.046 1.00 15.76 95 ALA A O 1
ATOM 1288 N N . PHE A 1 96 ? -17.404 25.159 3.169 1.00 13.81 96 PHE A N 1
ATOM 1289 C CA . PHE A 1 96 ? -16.675 25.593 1.966 1.00 13.70 96 PHE A CA 1
ATOM 1290 C C . PHE A 1 96 ? -15.768 24.500 1.409 1.00 13.09 96 PHE A C 1
ATOM 1291 O O . PHE A 1 96 ? -15.602 24.363 0.205 1.00 14.24 96 PHE A O 1
ATOM 1308 N N . GLY A 1 97 ? -15.152 23.725 2.295 1.00 12.59 97 GLY A N 1
ATOM 1309 C CA . GLY A 1 97 ? -14.217 22.713 1.844 1.00 13.27 97 GLY A CA 1
ATOM 1310 C C . GLY A 1 97 ? -13.872 21.698 2.905 1.00 12.03 97 GLY A C 1
ATOM 1311 O O . GLY A 1 97 ? -14.312 21.801 4.062 1.00 12.45 97 GLY A O 1
ATOM 1315 N N . THR A 1 98 ? -13.040 20.740 2.505 1.00 12.55 98 THR A N 1
ATOM 1316 C CA . THR A 1 98 ? -12.552 19.675 3.388 1.00 11.35 98 THR A CA 1
ATOM 1317 C C . THR A 1 98 ? -11.064 19.486 3.093 1.00 11.71 98 THR A C 1
ATOM 1318 O O . THR A 1 98 ? -10.651 19.350 1.939 1.00 12.17 98 THR A O 1
ATOM 1329 N N . ILE A 1 99 ? -10.256 19.476 4.145 1.00 12.66 99 ILE A N 1
ATOM 1330 C CA . ILE A 1 99 ? -8.837 19.183 4.030 1.00 12.20 99 ILE A CA 1
ATOM 1331 C C . ILE A 1 99 ? -8.600 17.773 4.553 1.00 11.76 99 ILE A C 1
ATOM 1332 O O . ILE A 1 99 ? -8.798 17.507 5.740 1.00 13.29 99 ILE A O 1
ATOM 1348 N N . LEU A 1 100 ? -8.213 16.867 3.662 1.00 11.56 100 LEU A N 1
ATOM 1349 C CA . LEU A 1 100 ? -7.921 15.482 4.036 1.00 12.32 100 LEU A CA 1
ATOM 1350 C C . LEU A 1 100 ? -6.435 15.341 4.299 1.00 11.66 100 LEU A C 1
ATOM 1351 O O . LEU A 1 100 ? -5.602 15.666 3.460 1.00 13.51 100 LEU A O 1
ATOM 1367 N N . PHE A 1 101 ? -6.131 14.941 5.529 1.00 11.49 101 PHE A N 1
ATOM 1368 C CA . PHE A 1 101 ? -4.777 14.744 6.011 1.00 10.39 101 PHE A CA 1
ATOM 1369 C C . PHE A 1 101 ? -4.375 13.300 5.919 1.00 11.54 101 PHE A C 1
ATOM 1370 O O . PHE A 1 101 ? -5.076 12.445 6.430 1.00 12.55 101 PHE A O 1
ATOM 1387 N N . PHE A 1 102 ? -3.221 13.051 5.291 1.00 11.16 102 PHE A N 1
ATOM 1388 C CA . PHE A 1 102 ? -2.674 11.716 5.128 1.00 12.14 102 PHE A CA 1
ATOM 1389 C C . PHE A 1 102 ? -1.245 11.704 5.681 1.00 12.48 102 PHE A C 1
ATOM 1390 O O . PHE A 1 102 ? -0.600 12.748 5.804 1.00 12.47 102 PHE A O 1
ATOM 1407 N N . GLU A 1 103 ? -0.746 10.509 5.988 1.00 12.93 103 GLU A N 1
ATOM 1408 C CA . GLU A 1 103 ? 0.658 10.309 6.327 1.00 12.40 103 GLU A CA 1
ATOM 1409 C C . GLU A 1 103 ? 1.248 9.373 5.280 1.00 13.18 103 GLU A C 1
ATOM 1410 O O . GLU A 1 103 ? 0.678 8.302 4.991 1.00 14.62 103 GLU A O 1
ATOM 1422 N N . ASP A 1 104 ? 2.385 9.753 4.716 1.00 14.03 104 ASP A N 1
ATOM 1423 C CA . ASP A 1 104 ? 3.014 8.974 3.658 1.00 14.66 104 ASP A CA 1
ATOM 1424 C C . ASP A 1 104 ? 3.783 7.762 4.229 1.00 14.66 104 ASP A C 1
ATOM 1425 O O . ASP A 1 104 ? 4.872 7.880 4.801 1.00 15.74 104 ASP A O 1
ATOM 1434 N N . GLN A 1 105 ? 3.179 6.592 4.053 1.00 16.66 105 GLN A N 1
ATOM 1435 C CA . GLN A 1 105 ? 3.737 5.354 4.584 1.00 16.54 105 GLN A CA 1
ATOM 1436 C C . GLN A 1 105 ? 5.023 4.923 3.884 1.00 19.15 105 GLN A C 1
ATOM 1437 O O . GLN A 1 105 ? 5.813 4.167 4.451 1.00 19.10 105 GLN A O 1
ATOM 1451 N N . ALA A 1 106 ? 5.232 5.391 2.659 1.00 18.18 106 ALA A N 1
ATOM 1452 C CA . ALA A 1 106 ? 6.462 5.053 1.951 1.00 19.89 106 ALA A CA 1
ATOM 1453 C C . ALA A 1 106 ? 7.677 5.708 2.621 1.00 18.82 106 ALA A C 1
ATOM 1454 O O . ALA A 1 106 ? 8.758 5.119 2.743 1.00 20.63 106 ALA A O 1
ATOM 1461 N N . VAL A 1 107 ? 7.495 6.936 3.078 1.00 16.95 107 VAL A N 1
ATOM 1462 C CA . VAL A 1 107 ? 8.539 7.630 3.824 1.00 16.96 107 VAL A CA 1
ATOM 1463 C C . VAL A 1 107 ? 8.755 6.973 5.192 1.00 16.73 107 VAL A C 1
ATOM 1464 O O . VAL A 1 107 ? 9.884 6.740 5.606 1.00 18.35 107 VAL A O 1
ATOM 1477 N N . VAL A 1 108 ? 7.664 6.675 5.901 1.00 16.18 108 VAL A N 1
ATOM 1478 C CA . VAL A 1 108 ? 7.786 5.999 7.183 1.00 18.55 108 VAL A CA 1
ATOM 1479 C C . VAL A 1 108 ? 8.599 4.719 7.029 1.00 20.89 108 VAL A C 1
ATOM 1480 O O . VAL A 1 108 ? 9.534 4.474 7.777 1.00 21.78 108 VAL A O 1
ATOM 1493 N N . LYS A 1 109 ? 8.240 3.915 6.037 1.00 18.13 109 LYS A N 1
ATOM 1494 C CA . LYS A 1 109 ? 8.913 2.635 5.806 1.00 20.68 109 LYS A CA 1
ATOM 1495 C C . LYS A 1 109 ? 10.394 2.854 5.471 1.00 22.90 109 LYS A C 1
ATOM 1496 O O . LYS A 1 109 ? 11.269 2.101 5.916 1.00 22.35 109 LYS A O 1
ATOM 1515 N N . ASN A 1 110 ? 10.679 3.862 4.661 1.00 22.79 110 ASN A N 1
ATOM 1516 C CA . ASN A 1 110 ? 12.065 4.170 4.305 1.00 22.89 110 ASN A CA 1
ATOM 1517 C C . ASN A 1 110 ? 12.901 4.539 5.525 1.00 23.60 110 ASN A C 1
ATOM 1518 O O . ASN A 1 110 ? 14.061 4.129 5.643 1.00 28.27 110 ASN A O 1
ATOM 1529 N N . LEU A 1 111 ? 12.309 5.308 6.434 1.00 19.98 111 LEU A N 1
ATOM 1530 C CA . LEU A 1 111 ? 12.980 5.728 7.649 1.00 23.01 111 LEU A CA 1
ATOM 1531 C C . LEU A 1 111 ? 13.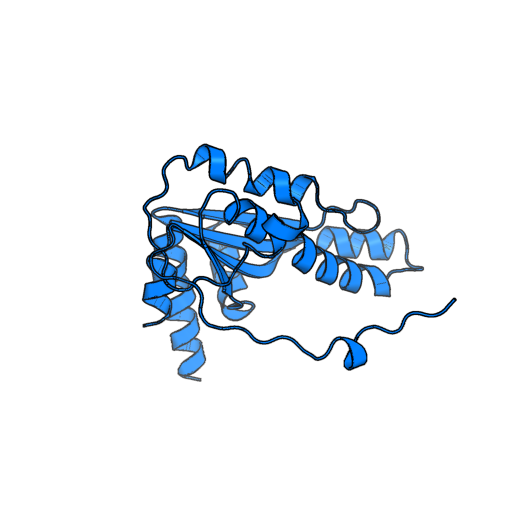238 4.511 8.537 1.00 30.79 111 LEU A C 1
ATOM 1532 O O . LEU A 1 111 ? 14.306 4.367 9.126 1.00 26.28 111 LEU A O 1
ATOM 1548 N N . GLN A 1 112 ? 12.251 3.627 8.616 1.00 25.44 112 GLN A N 1
ATOM 1549 C CA . GLN A 1 112 ? 12.390 2.403 9.393 1.00 27.55 112 GLN A CA 1
ATOM 1550 C C . GLN A 1 112 ? 13.564 1.547 8.893 1.00 31.06 112 GLN A C 1
ATOM 1551 O O . GLN A 1 112 ? 14.256 0.897 9.691 1.00 32.95 112 GLN A O 1
ATOM 1565 N N . GLU A 1 113 ? 13.770 1.545 7.575 1.00 24.36 113 GLU A N 1
ATOM 1566 C CA . GLU A 1 113 ? 14.836 0.775 6.940 1.00 31.61 113 GLU A CA 1
ATOM 1567 C C . GLU A 1 113 ? 16.200 1.422 7.123 1.00 34.43 113 GLU A C 1
ATOM 1568 O O . GLU A 1 113 ? 17.198 0.720 7.296 1.00 41.75 113 GLU A O 1
ATOM 1580 N N . GLN A 1 114 ? 16.240 2.756 7.069 1.00 34.71 114 GLN A N 1
ATOM 1581 C CA . GLN A 1 114 ? 17.500 3.505 7.141 1.00 38.00 114 GLN A CA 1
ATOM 1582 C C . GLN A 1 114 ? 18.017 3.543 8.570 1.00 42.30 114 GLN A C 1
ATOM 1583 O O . GLN A 1 114 ? 19.226 3.481 8.797 1.00 45.77 114 GLN A O 1
ATOM 1587 N N . PHE A 1 115 ? 17.087 3.640 9.519 1.00 45.53 115 PHE A N 1
ATOM 1588 C CA . PHE A 1 115 ? 17.405 3.712 10.934 1.00 38.57 115 PHE A CA 1
ATOM 1589 C C . PHE A 1 115 ? 16.639 2.627 11.680 1.00 46.58 115 PHE A C 1
ATOM 1590 O O . PHE A 1 115 ? 15.728 2.926 12.454 1.00 48.45 115 PHE A O 1
AT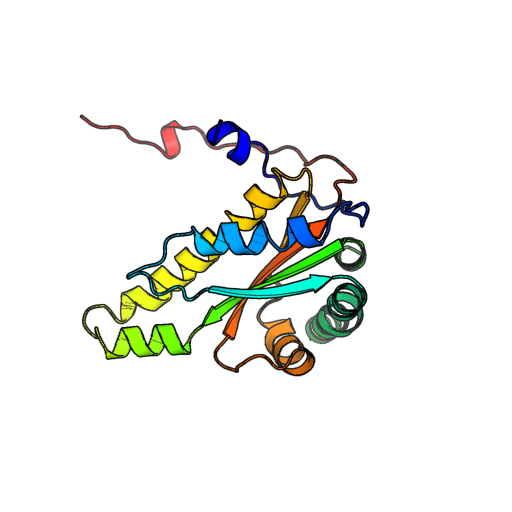OM 1607 N N . ALA A 1 116 ? 17.009 1.371 11.440 1.00 46.63 116 ALA A N 1
ATOM 1608 C CA . ALA A 1 116 ? 16.312 0.234 12.035 1.00 46.06 116 ALA A CA 1
ATOM 1609 C C . ALA A 1 116 ? 16.275 0.330 13.558 1.00 52.43 116 ALA A C 1
ATOM 1610 O O . ALA A 1 116 ? 15.418 -0.276 14.201 1.00 53.83 116 ALA A O 1
ATOM 1617 N N . LEU A 1 117 ? 17.210 1.089 14.124 1.00 48.74 117 LEU A N 1
ATOM 1618 C CA . LEU A 1 117 ? 17.267 1.328 15.564 1.00 54.82 117 LEU A CA 1
ATOM 1619 C C . LEU A 1 117 ? 15.988 1.984 16.084 1.00 46.66 117 LEU A C 1
ATOM 1620 O O . LEU A 1 117 ? 15.582 1.783 17.230 1.00 50.78 117 LEU A O 1
ATOM 1636 N N . TYR A 1 118 ? 15.358 2.775 15.230 1.00 47.54 118 TYR A N 1
ATOM 1637 C CA . TYR A 1 118 ? 14.166 3.508 15.609 1.00 37.24 118 TYR A CA 1
ATOM 1638 C C . TYR A 1 118 ? 12.930 3.098 14.812 1.00 37.40 118 TYR A C 1
ATOM 1639 O O . TYR A 1 118 ? 11.971 3.868 14.713 1.00 40.90 118 TYR A O 1
ATOM 1657 N N . ALA A 1 119 ? 12.939 1.895 14.248 1.00 34.81 119 ALA A N 1
ATOM 1658 C CA . ALA A 1 119 ? 11.857 1.481 13.353 1.00 32.64 119 ALA A CA 1
ATOM 1659 C C . ALA A 1 119 ? 10.494 1.591 14.036 1.00 32.84 119 ALA A C 1
ATOM 1660 O O . ALA A 1 119 ? 9.505 1.958 13.410 1.00 32.12 119 ALA A O 1
ATOM 1667 N N . ASP A 1 120 ? 10.447 1.275 15.324 1.00 31.14 120 ASP A N 1
ATOM 1668 C CA . ASP A 1 120 ? 9.185 1.286 16.067 1.00 37.07 120 ASP A CA 1
ATOM 1669 C C . ASP A 1 120 ? 8.679 2.711 16.334 1.00 30.55 120 ASP A C 1
ATOM 1670 O O . ASP A 1 120 ? 7.478 2.948 16.502 1.00 30.88 120 ASP A O 1
ATOM 1679 N N . ASN A 1 121 ? 9.608 3.656 16.362 1.00 30.29 121 ASN A N 1
ATOM 1680 C CA . ASN A 1 121 ? 9.294 5.038 16.655 1.00 23.46 121 ASN A CA 1
ATOM 1681 C C . ASN A 1 121 ? 8.645 5.795 15.501 1.00 21.35 121 ASN A C 1
ATOM 1682 O O . ASN A 1 121 ? 7.794 6.645 15.718 1.00 19.34 121 ASN A O 1
ATOM 1693 N N . PHE A 1 122 ? 9.049 5.504 14.272 1.00 21.80 122 PHE A N 1
ATOM 1694 C CA . PHE A 1 122 ? 8.595 6.305 13.148 1.00 18.34 122 PHE A CA 1
ATOM 1695 C C . PHE A 1 122 ? 7.073 6.306 12.959 1.00 17.78 122 PHE A C 1
ATOM 1696 O O . PHE A 1 122 ? 6.520 7.371 12.721 1.00 18.58 122 PHE A O 1
ATOM 1713 N N . PRO A 1 123 ? 6.404 5.135 13.074 1.00 18.22 123 PRO A N 1
ATOM 1714 C CA . PRO A 1 123 ? 4.932 5.159 12.973 1.00 19.27 123 PRO A CA 1
ATOM 1715 C C . PRO A 1 123 ? 4.299 6.051 14.058 1.00 17.38 123 PRO A C 1
ATOM 1716 O O . PRO A 1 123 ? 3.351 6.800 13.796 1.00 18.65 123 PRO A O 1
ATOM 1727 N N . VAL A 1 124 ? 4.846 5.996 15.267 1.00 18.88 124 VAL A N 1
ATOM 1728 C CA . VAL A 1 124 ? 4.368 6.821 16.377 1.00 17.85 124 VAL A CA 1
ATOM 1729 C C . VAL A 1 124 ? 4.564 8.305 16.078 1.00 13.81 124 VAL A C 1
ATOM 1730 O O . VAL A 1 124 ? 3.647 9.115 16.220 1.00 15.19 124 VAL A O 1
ATOM 1743 N N . TRP A 1 125 ? 5.760 8.663 15.650 1.00 13.60 125 TRP A N 1
ATOM 1744 C CA . TRP A 1 125 ? 6.073 10.057 15.380 1.00 13.25 125 TRP A CA 1
ATOM 1745 C C . TRP A 1 125 ? 5.274 10.562 14.191 1.00 12.86 125 TRP A C 1
ATOM 1746 O O . TRP A 1 125 ? 4.943 11.737 14.129 1.00 12.42 125 TRP A O 1
ATOM 1767 N N . SER A 1 126 ? 4.972 9.683 13.238 1.00 13.53 126 SER A N 1
ATOM 1768 C CA . SER A 1 126 ? 4.157 10.071 12.104 1.00 14.92 126 SER A CA 1
ATOM 1769 C C . SER A 1 126 ? 2.706 10.373 12.554 1.00 15.24 126 SER A C 1
ATOM 1770 O O . SER A 1 126 ? 2.091 11.352 12.113 1.00 13.32 126 SER A O 1
ATOM 1778 N N . GLU A 1 127 ? 2.177 9.557 13.452 1.00 13.70 127 GLU A N 1
ATOM 1779 C CA . GLU A 1 127 ? 0.844 9.791 14.015 1.00 14.27 127 GLU A CA 1
ATOM 1780 C C . GLU A 1 127 ? 0.806 11.127 14.775 1.00 14.13 127 GLU A C 1
ATOM 1781 O O . GLU A 1 127 ? -0.105 11.955 14.595 1.00 14.23 127 GLU A O 1
ATOM 1793 N N . GLN A 1 128 ? 1.835 11.363 15.587 1.00 12.62 128 GLN A N 1
ATOM 1794 C CA . GLN A 1 128 ? 1.973 12.632 16.289 1.00 13.50 128 GLN A CA 1
ATOM 1795 C C . GLN A 1 128 ? 2.029 13.781 15.278 1.00 11.26 128 GLN A C 1
ATOM 1796 O O . GLN A 1 128 ? 1.385 14.826 15.471 1.00 12.50 128 GLN A O 1
ATOM 1810 N N . GLY A 1 129 ? 2.798 13.574 14.209 1.00 11.23 129 GLY A N 1
ATOM 1811 C CA . GLY A 1 129 ? 2.927 14.526 13.122 1.00 12.26 129 GLY A CA 1
ATOM 1812 C C . GLY A 1 129 ? 1.595 14.897 12.487 1.00 11.04 129 GLY A C 1
ATOM 1813 O O . GLY A 1 129 ? 1.349 16.054 12.130 1.00 10.68 129 GLY A O 1
ATOM 1817 N N . SER A 1 130 ? 0.723 13.912 12.337 1.00 10.63 130 SER A N 1
ATOM 1818 C CA . SER A 1 130 ? -0.591 14.143 11.770 1.00 10.82 130 SER A CA 1
ATOM 1819 C C . SER A 1 130 ? -1.421 15.047 12.681 1.00 11.20 130 SER A C 1
ATOM 1820 O O . SER A 1 130 ? -2.072 16.007 12.222 1.00 11.17 130 SER A O 1
ATOM 1828 N N . GLY A 1 131 ? -1.351 14.793 13.984 1.00 10.57 131 GLY A N 1
ATOM 1829 C CA . GLY A 1 131 ? -2.042 15.654 14.939 1.00 11.74 131 GLY A CA 1
ATOM 1830 C C . GLY A 1 131 ? -1.505 17.081 14.869 1.00 11.28 131 GLY A C 1
ATOM 1831 O O . GLY A 1 131 ? -2.274 18.042 14.828 1.00 10.80 131 GLY A O 1
ATOM 1835 N N . ILE A 1 132 ? -0.180 17.192 14.816 1.00 10.96 132 ILE A N 1
ATOM 1836 C CA . ILE A 1 132 ? 0.503 18.479 14.780 1.00 11.47 132 ILE A CA 1
ATOM 1837 C C . ILE A 1 132 ? 0.037 19.314 13.582 1.00 10.78 132 ILE A C 1
ATOM 1838 O O . ILE A 1 132 ? -0.390 20.466 13.740 1.00 10.09 132 ILE A O 1
ATOM 1854 N N . ILE A 1 133 ? 0.090 18.757 12.379 1.00 9.81 133 ILE A N 1
ATOM 1855 C CA . ILE A 1 133 ? -0.250 19.576 11.206 1.00 10.48 133 ILE A CA 1
ATOM 1856 C C . ILE A 1 133 ? -1.758 19.857 11.153 1.00 10.47 133 ILE A C 1
ATOM 1857 O O . ILE A 1 133 ? -2.168 20.936 10.723 1.00 10.69 133 ILE A O 1
ATOM 1873 N N . SER A 1 134 ? -2.567 18.926 11.659 1.00 10.19 134 SER A N 1
ATOM 1874 C CA . SER A 1 134 ? -4.015 19.119 11.666 1.00 10.88 134 SER A CA 1
ATOM 1875 C C . SER A 1 134 ? -4.400 20.331 12.528 1.00 10.81 134 SER A C 1
ATOM 1876 O O . SER A 1 134 ? -5.206 21.175 12.098 1.00 11.44 134 SER A O 1
ATOM 1884 N N . VAL A 1 135 ? -3.842 20.430 13.744 1.00 10.76 135 VAL A N 1
ATOM 1885 C CA A VAL A 1 135 ? -4.222 21.527 14.646 0.74 11.53 135 VAL A CA 1
ATOM 1886 C CA B VAL A 1 135 ? -4.189 21.506 14.661 0.26 14.89 135 VAL A CA 1
ATOM 1887 C C . VAL A 1 135 ? -3.581 22.834 14.223 1.00 10.26 135 VAL A C 1
ATOM 1888 O O . VAL A 1 135 ? -4.166 23.891 14.415 1.00 10.91 135 VAL A O 1
ATOM 1904 N N . ASN A 1 136 ? -2.382 22.772 13.624 1.00 9.29 136 ASN A N 1
ATOM 1905 C CA . ASN A 1 136 ? -1.773 24.000 13.162 1.00 9.41 136 ASN A CA 1
ATOM 1906 C C . ASN A 1 136 ? -2.607 24.614 12.023 1.00 9.07 136 ASN A C 1
ATOM 1907 O O . ASN A 1 136 ? -2.788 25.830 11.966 1.00 10.14 136 ASN A O 1
ATOM 1918 N N . VAL A 1 137 ? -3.079 23.776 11.108 1.00 9.22 137 VAL A N 1
ATOM 1919 C CA . VAL A 1 137 ? -3.941 24.234 10.032 1.00 9.27 137 VAL A CA 1
ATOM 1920 C C . VAL A 1 137 ? -5.260 24.780 10.595 1.00 10.22 137 VAL A C 1
ATOM 1921 O O . VAL A 1 137 ? -5.722 25.856 10.234 1.00 10.40 137 VAL A O 1
ATOM 1934 N N . TRP A 1 138 ? -5.825 24.035 11.521 1.00 9.49 138 TRP A N 1
ATOM 1935 C CA . TRP A 1 138 ? -7.099 24.386 12.147 1.00 8.96 138 TRP A CA 1
ATOM 1936 C C . TRP A 1 138 ? -7.000 25.771 12.795 1.00 9.27 138 TRP A C 1
ATOM 1937 O O . TRP A 1 138 ? -7.882 26.619 12.634 1.00 10.43 138 TRP A O 1
ATOM 1958 N N . THR A 1 139 ? -5.935 25.980 13.554 1.00 9.00 139 THR A N 1
ATOM 1959 C CA . THR A 1 139 ? -5.736 27.233 14.235 1.00 9.84 139 THR A CA 1
ATOM 1960 C C . THR A 1 139 ? -5.452 28.366 13.252 1.00 9.38 139 THR A C 1
ATOM 1961 O O . THR A 1 139 ? -5.942 29.489 13.423 1.00 10.57 139 THR A O 1
ATOM 1972 N N . ALA A 1 140 ? -4.686 28.080 12.201 1.00 9.47 140 ALA A N 1
ATOM 1973 C CA . ALA A 1 140 ? -4.411 29.092 11.184 1.00 10.89 140 ALA A CA 1
ATOM 1974 C C . ALA A 1 140 ? -5.720 29.559 10.499 1.00 10.25 140 ALA A C 1
ATOM 1975 O O . ALA A 1 140 ? -5.922 30.750 10.225 1.00 11.66 140 ALA A O 1
ATOM 1982 N N . LEU A 1 141 ? -6.601 28.607 10.221 1.00 9.46 141 LEU A N 1
ATOM 1983 C CA . LEU A 1 141 ? -7.906 28.916 9.631 1.00 10.27 141 LEU A CA 1
ATOM 1984 C C . LEU A 1 141 ? -8.733 29.780 10.596 1.00 11.06 141 LEU A C 1
ATOM 1985 O O . LEU A 1 141 ? -9.388 30.744 10.174 1.00 10.60 141 LEU A O 1
ATOM 2001 N N . ALA A 1 142 ? -8.693 29.465 11.887 1.00 10.31 142 ALA A N 1
ATOM 2002 C CA . ALA A 1 142 ? -9.435 30.248 12.866 1.00 11.68 142 ALA A CA 1
ATOM 2003 C C . ALA A 1 142 ? -8.934 31.687 12.874 1.00 12.53 142 ALA A C 1
ATOM 2004 O O . ALA A 1 142 ? -9.709 32.621 13.063 1.00 12.78 142 ALA A O 1
ATOM 2011 N N . GLU A 1 143 ? -7.628 31.878 12.664 1.00 11.50 143 GLU A N 1
ATOM 2012 C CA A GLU A 1 143 ? -7.082 33.228 12.634 0.67 12.52 143 GLU A CA 1
ATOM 2013 C CA B GLU A 1 143 ? -7.069 33.223 12.611 0.33 13.87 143 GLU A CA 1
ATOM 2014 C C . GLU A 1 143 ? -7.586 34.029 11.424 1.00 15.00 143 GLU A C 1
ATOM 2015 O O . GLU A 1 143 ? -7.656 35.259 11.481 1.00 17.40 143 GLU A O 1
ATOM 2032 N N . LEU A 1 144 ? -7.944 33.339 10.341 1.00 13.08 144 LEU A N 1
ATOM 2033 C CA . LEU A 1 144 ? -8.580 33.998 9.193 1.00 14.59 144 LEU A CA 1
ATOM 2034 C C . LEU A 1 144 ? -10.066 34.274 9.429 1.00 15.64 144 LEU A C 1
ATOM 2035 O O . LEU A 1 144 ? -10.732 34.862 8.577 1.00 19.67 144 LEU A O 1
ATOM 2051 N N . GLY A 1 145 ? -10.594 33.838 10.569 1.00 13.10 145 GLY A N 1
ATOM 2052 C CA . GLY A 1 145 ? -12.005 34.002 10.896 1.00 14.68 145 GLY A CA 1
ATOM 2053 C C . GLY A 1 145 ? -12.902 32.875 10.408 1.00 13.49 145 GLY A C 1
ATOM 2054 O O . GLY A 1 145 ? -14.131 32.973 10.473 1.00 17.86 145 GLY A O 1
ATOM 2058 N N . LEU A 1 146 ? -12.276 31.799 9.931 1.00 13.25 146 LEU A N 1
ATOM 2059 C CA . LEU A 1 146 ? -12.978 30.608 9.457 1.00 11.99 146 LEU A CA 1
ATOM 2060 C C . LEU A 1 146 ? -13.061 29.564 10.545 1.00 14.63 146 LEU A C 1
ATOM 2061 O O . LEU A 1 146 ? -12.162 29.432 11.354 1.00 24.02 146 LEU A O 1
ATOM 2077 N N . GLY A 1 147 ? -14.145 28.819 10.570 1.00 11.30 147 GLY A N 1
ATOM 2078 C CA . GLY A 1 147 ? -14.285 27.735 11.524 1.00 11.90 147 GLY A CA 1
ATOM 2079 C C . GLY A 1 147 ? -13.988 26.408 10.871 1.00 12.80 147 GLY A C 1
ATOM 2080 O O . GLY A 1 147 ? -13.903 26.288 9.645 1.00 11.93 147 GLY A O 1
ATOM 2084 N N . ALA A 1 148 ? -13.829 25.394 11.695 1.00 12.36 148 ALA A N 1
ATOM 2085 C CA . ALA A 1 148 ? -13.575 24.050 11.196 1.00 10.79 148 ALA A CA 1
ATOM 2086 C C . ALA A 1 148 ? -13.942 23.024 12.242 1.00 9.91 148 ALA A C 1
ATOM 2087 O O . ALA A 1 148 ? -14.059 23.338 13.437 1.00 10.80 148 ALA A O 1
ATOM 2094 N N . ASN A 1 149 ? -14.095 21.777 11.790 1.00 11.03 149 ASN A N 1
ATOM 2095 C CA . ASN A 1 149 ? -14.269 20.625 12.678 1.00 12.42 149 ASN A CA 1
ATOM 2096 C C . ASN A 1 149 ? -13.534 19.435 12.066 1.00 11.56 149 ASN A C 1
ATOM 2097 O O . ASN A 1 149 ? -13.322 19.380 10.857 1.00 13.34 149 ASN A O 1
ATOM 2108 N N . LEU A 1 150 ? -13.085 18.533 12.920 1.00 12.62 150 LEU A N 1
ATOM 2109 C CA . LEU A 1 150 ? -12.241 17.432 12.519 1.00 12.52 150 LEU A CA 1
ATOM 2110 C C . LEU A 1 150 ? -12.994 16.100 12.606 1.00 12.56 150 LEU A C 1
ATOM 2111 O O . LEU A 1 150 ? -13.429 15.692 13.676 1.00 16.03 150 LEU A O 1
ATOM 2127 N N . GLN A 1 151 ? -13.132 15.443 11.457 1.00 12.78 151 GLN A N 1
ATOM 2128 C CA . GLN A 1 151 ? -13.849 14.198 11.326 1.00 13.61 151 GLN A CA 1
ATOM 2129 C C . GLN A 1 151 ? -12.925 13.046 10.988 1.00 12.71 151 GLN A C 1
ATOM 2130 O O . GLN A 1 151 ? -11.784 13.235 10.529 1.00 14.39 151 GLN A O 1
ATOM 2144 N N . HIS A 1 152 ? -13.447 11.836 11.208 1.00 14.12 152 HIS A N 1
ATOM 2145 C CA . HIS A 1 152 ? -12.731 10.594 10.991 1.00 14.44 152 HIS A CA 1
ATOM 2146 C C . HIS A 1 152 ? -13.603 9.538 10.319 1.00 17.25 152 HIS A C 1
ATOM 2147 O O . HIS A 1 152 ? -14.115 8.628 10.956 1.00 20.39 152 HIS A O 1
ATOM 2160 N N . TYR A 1 153 ? -13.761 9.683 9.006 1.00 15.65 153 TYR A N 1
ATOM 2161 C CA . TYR A 1 153 ? -14.478 8.696 8.189 1.00 17.34 153 TYR A CA 1
ATOM 2162 C C . TYR A 1 153 ? -13.498 7.745 7.500 1.00 17.62 153 TYR A C 1
ATOM 2163 O O . TYR A 1 153 ? -13.898 6.909 6.704 1.00 20.48 153 TYR A O 1
ATOM 2181 N N . ASN A 1 154 ? -12.209 7.881 7.829 1.00 18.18 154 ASN A N 1
ATOM 2182 C CA . ASN A 1 154 ? -11.212 6.852 7.554 1.00 17.86 154 ASN A CA 1
ATOM 2183 C C . ASN A 1 154 ? -11.422 5.699 8.547 1.00 18.63 154 ASN A C 1
ATOM 2184 O O . ASN A 1 154 ? -11.775 5.965 9.720 1.00 22.72 154 ASN A O 1
ATOM 2195 N N . PRO A 1 155 ? -11.204 4.434 8.112 1.00 18.59 155 PRO A N 1
ATOM 2196 C CA . PRO A 1 155 ? -10.729 4.028 6.782 1.00 19.60 155 PRO A CA 1
ATOM 2197 C C . PRO A 1 155 ? -11.836 3.791 5.762 1.00 18.75 155 PRO A C 1
ATOM 2198 O O . PRO A 1 155 ? -11.533 3.353 4.672 1.00 21.08 155 PRO A O 1
ATOM 2209 N N . LEU A 1 156 ? -13.084 4.079 6.111 1.00 18.12 156 LEU A N 1
ATOM 2210 C CA . LEU A 1 156 ? -14.228 3.739 5.267 1.00 23.05 156 LEU A CA 1
ATOM 2211 C C . LEU A 1 156 ? -14.128 4.343 3.872 1.00 19.32 156 LEU A C 1
ATOM 2212 O O . LEU A 1 156 ? -14.447 3.685 2.876 1.00 21.26 156 LEU A O 1
ATOM 2228 N N . ILE A 1 157 ? -13.684 5.601 3.799 1.00 18.09 157 ILE A N 1
ATOM 2229 C CA . ILE A 1 157 ? -13.677 6.345 2.537 1.00 18.13 157 ILE A CA 1
ATOM 2230 C C . ILE A 1 157 ? -12.344 6.330 1.816 1.00 18.47 157 ILE A C 1
ATOM 2231 O O . ILE A 1 157 ? -12.230 6.904 0.739 1.00 18.77 157 ILE A O 1
ATOM 2247 N N . ASP A 1 158 ? -11.348 5.660 2.392 1.00 21.25 158 ASP A N 1
ATOM 2248 C CA . ASP A 1 158 ? -9.972 5.746 1.890 1.00 20.24 158 ASP A CA 1
ATOM 2249 C C . ASP A 1 158 ? -9.832 5.367 0.409 1.00 18.03 158 ASP A C 1
ATOM 2250 O O . ASP A 1 158 ? -9.200 6.090 -0.363 1.00 19.16 158 ASP A O 1
ATOM 2259 N N . GLU A 1 159 ? -10.360 4.200 0.045 1.00 19.31 159 GLU A N 1
ATOM 2260 C CA . GLU A 1 159 ? -10.268 3.690 -1.327 1.00 22.91 159 GLU A CA 1
ATOM 2261 C C . GLU A 1 159 ? -10.910 4.641 -2.337 1.00 21.12 159 GLU A C 1
ATOM 2262 O O . GLU A 1 159 ? -10.340 4.918 -3.390 1.00 20.87 159 GLU A O 1
ATOM 2268 N N . ALA A 1 160 ? -12.111 5.129 -2.022 1.00 22.53 160 ALA A N 1
ATOM 2269 C CA . ALA A 1 160 ? -12.875 5.938 -2.965 1.00 22.31 160 ALA A CA 1
ATOM 2270 C C . ALA A 1 160 ? -12.203 7.292 -3.165 1.00 20.95 160 ALA A C 1
ATOM 2271 O O . ALA A 1 160 ? -12.196 7.857 -4.261 1.00 2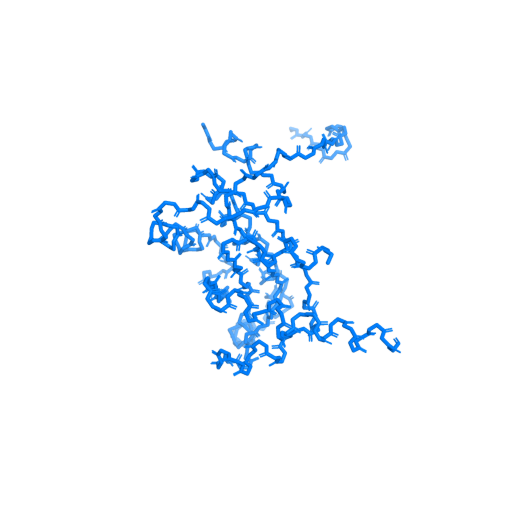1.87 160 ALA A O 1
ATOM 2278 N N . VAL A 1 161 ? -11.634 7.819 -2.085 1.00 20.29 161 VAL A N 1
ATOM 2279 C CA . VAL A 1 161 ? -10.941 9.090 -2.158 1.00 18.91 161 VAL A CA 1
ATOM 2280 C C . VAL A 1 161 ? -9.681 8.934 -3.009 1.00 17.23 161 VAL A C 1
ATOM 2281 O O . VAL A 1 161 ? -9.407 9.766 -3.875 1.00 19.13 161 VAL A O 1
ATOM 2294 N N . ALA A 1 162 ? -8.920 7.868 -2.772 1.00 17.99 162 ALA A N 1
ATOM 2295 C CA . ALA A 1 162 ? -7.665 7.655 -3.523 1.00 19.39 162 ALA A CA 1
ATOM 2296 C C . ALA A 1 162 ? -7.929 7.485 -5.014 1.00 21.05 162 ALA A C 1
ATOM 2297 O O . ALA A 1 162 ? -7.155 7.947 -5.842 1.00 22.69 162 ALA A O 1
ATOM 2304 N N . LYS A 1 163 ? -9.021 6.813 -5.350 1.00 22.08 163 LYS A N 1
ATOM 2305 C CA . LYS A 1 163 ? -9.376 6.594 -6.748 1.00 23.99 163 LYS A CA 1
ATOM 2306 C C . LYS A 1 163 ? -9.853 7.879 -7.417 1.00 26.16 163 LYS A C 1
ATOM 2307 O O . LYS A 1 163 ? -9.402 8.233 -8.508 1.00 29.17 163 LYS A O 1
ATOM 2326 N N . GLU A 1 164 ? -10.769 8.583 -6.762 1.00 22.08 164 GLU A N 1
ATOM 2327 C CA . GLU A 1 164 ? -11.343 9.784 -7.347 1.00 22.75 164 GLU A CA 1
ATOM 2328 C C . GLU A 1 164 ? -10.280 10.861 -7.631 1.00 24.56 164 GLU A C 1
ATOM 2329 O O . GLU A 1 164 ? -10.331 11.548 -8.651 1.00 23.51 164 GLU A O 1
ATOM 2341 N N . TRP A 1 165 ? -9.319 11.018 -6.721 1.00 20.91 165 TRP A N 1
ATOM 2342 C CA . TRP A 1 165 ? -8.307 12.072 -6.859 1.00 21.33 165 TRP A CA 1
ATOM 2343 C C . TRP A 1 165 ? -6.917 11.522 -7.158 1.00 20.24 165 TRP A C 1
ATOM 2344 O O . TRP A 1 165 ? -5.933 12.251 -7.073 1.00 21.72 165 TRP A O 1
ATOM 2365 N N . ASN A 1 166 ? -6.853 10.254 -7.562 1.00 22.65 166 ASN A N 1
ATOM 2366 C CA . ASN A 1 166 ? -5.613 9.676 -8.078 1.00 27.71 166 ASN A CA 1
ATOM 2367 C C . ASN A 1 166 ? -4.458 9.818 -7.111 1.00 21.64 166 ASN A C 1
ATOM 2368 O O . ASN A 1 166 ? -3.373 10.269 -7.483 1.00 25.18 166 ASN A O 1
ATOM 2379 N N . LEU A 1 167 ? -4.707 9.445 -5.866 1.00 20.62 167 LEU A N 1
ATOM 2380 C CA . LEU A 1 167 ? -3.705 9.560 -4.832 1.00 20.42 167 LEU A CA 1
ATOM 2381 C C . LEU A 1 167 ? -2.811 8.321 -4.798 1.00 22.39 167 LEU A C 1
ATOM 2382 O O . LEU A 1 167 ? -3.251 7.209 -5.102 1.00 25.34 167 LEU A O 1
ATOM 2398 N N . PRO A 1 168 ? -1.543 8.508 -4.415 1.00 21.76 168 PRO A N 1
ATOM 2399 C CA . PRO A 1 168 ? -0.649 7.363 -4.222 1.00 21.62 168 PRO A CA 1
ATOM 2400 C C . PRO A 1 168 ? -1.173 6.406 -3.164 1.00 20.94 168 PRO A C 1
ATOM 2401 O O . PRO A 1 168 ? -1.769 6.833 -2.161 1.00 20.31 168 PRO A O 1
ATOM 2412 N N . GLU A 1 169 ? -0.926 5.117 -3.372 1.00 26.38 169 GLU A N 1
ATOM 2413 C CA . GLU A 1 169 ? -1.347 4.086 -2.431 1.00 28.34 169 GLU A CA 1
ATOM 2414 C C . GLU A 1 169 ? -0.719 4.308 -1.057 1.00 23.82 169 GLU A C 1
ATOM 2415 O O . GLU A 1 169 ? -1.277 3.901 -0.038 1.00 26.53 169 GLU A O 1
ATOM 2427 N N . SER A 1 170 ? 0.434 4.979 -1.027 1.00 18.54 170 SER A N 1
ATOM 2428 C CA . SER A 1 170 ? 1.190 5.165 0.205 1.00 20.50 170 SER A CA 1
ATOM 2429 C C . SER A 1 170 ? 0.592 6.232 1.127 1.00 17.79 170 SER A C 1
ATOM 2430 O O . SER A 1 170 ? 0.989 6.341 2.282 1.00 19.95 170 SER A O 1
ATOM 2438 N N . TRP A 1 171 ? -0.339 7.041 0.617 1.00 16.25 171 TRP A N 1
ATOM 2439 C CA . TRP A 1 171 ? -1.013 8.037 1.440 1.00 15.59 171 TRP A CA 1
ATOM 2440 C C . TRP A 1 171 ? -2.087 7.406 2.336 1.00 16.88 171 TRP A C 1
ATOM 2441 O O . TRP A 1 171 ? -3.102 6.914 1.852 1.00 19.20 171 TRP A O 1
ATOM 2462 N N . LYS A 1 172 ? -1.845 7.416 3.644 1.00 16.16 172 LYS A N 1
ATOM 2463 C CA . LYS A 1 172 ? -2.753 6.804 4.612 1.00 16.27 172 LYS A CA 1
ATOM 2464 C C . LYS A 1 172 ? -3.593 7.890 5.256 1.00 13.96 172 LYS A C 1
ATOM 2465 O O . LYS A 1 172 ? -3.070 8.745 5.958 1.00 14.07 172 LYS A O 1
ATOM 2484 N N . LEU A 1 173 ? -4.894 7.866 4.986 1.00 13.86 173 LEU A N 1
ATOM 2485 C CA . LEU A 1 173 ? -5.795 8.913 5.456 1.00 13.90 173 LEU A CA 1
ATOM 2486 C C . LEU A 1 173 ? -5.900 8.886 6.971 1.00 15.18 173 LEU A C 1
ATOM 2487 O O . LEU A 1 173 ? -6.129 7.828 7.553 1.00 13.87 173 LEU A O 1
ATOM 2503 N N . ARG A 1 174 ? -5.769 10.048 7.607 1.00 14.31 174 ARG A N 1
ATOM 2504 C CA . ARG A 1 174 ? -5.849 10.158 9.070 1.00 12.83 174 ARG A CA 1
ATOM 2505 C C . ARG A 1 174 ? -6.988 11.020 9.626 1.00 14.83 174 ARG A C 1
ATOM 2506 O O . ARG A 1 174 ? -7.418 10.821 10.758 1.00 15.92 174 ARG A O 1
ATOM 2527 N N . GLY A 1 175 ? -7.493 11.967 8.865 1.00 14.39 175 GLY A N 1
ATOM 2528 C CA . GLY A 1 175 ? -8.435 12.933 9.400 1.00 14.05 175 GLY A CA 1
ATOM 2529 C C . GLY A 1 175 ? -8.970 13.817 8.282 1.00 13.72 175 GLY A C 1
ATOM 2530 O O . GLY A 1 1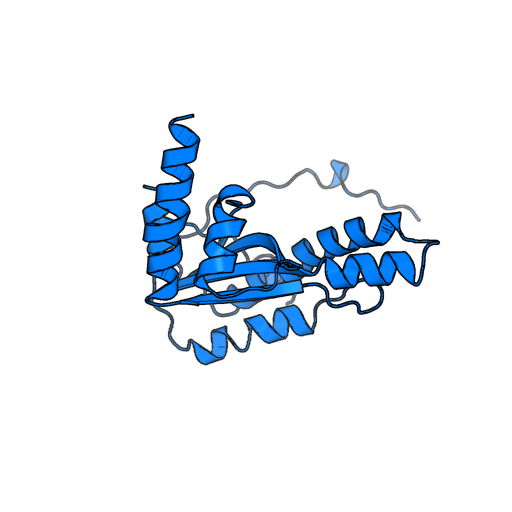75 ? -8.326 13.963 7.243 1.00 14.03 175 GLY A O 1
ATOM 2534 N N . GLN A 1 176 ? -10.148 14.394 8.488 1.00 12.08 176 GLN A N 1
ATOM 2535 C CA . GLN A 1 176 ? -10.761 15.295 7.518 1.00 13.88 176 GLN A CA 1
ATOM 2536 C C . GLN A 1 176 ? -11.222 16.552 8.218 1.00 13.66 176 GLN A C 1
ATOM 2537 O O . GLN A 1 176 ? -12.153 16.542 9.024 1.00 14.19 176 GLN A O 1
ATOM 2551 N N . LEU A 1 177 ? -10.563 17.653 7.899 1.00 12.50 177 LEU A N 1
ATOM 2552 C CA . LEU A 1 177 ? -10.858 18.925 8.536 1.00 11.80 177 LEU A CA 1
ATOM 2553 C C . LEU A 1 177 ? -11.809 19.712 7.626 1.00 10.63 177 LEU A C 1
ATOM 2554 O O . LEU A 1 177 ? -11.425 20.199 6.573 1.00 12.24 177 LEU A O 1
ATOM 2570 N N . VAL A 1 178 ? -13.076 19.752 8.024 1.00 11.05 178 VAL A N 1
ATOM 2571 C CA . VAL A 1 178 ? -14.141 20.460 7.334 1.00 10.79 178 VAL A CA 1
ATOM 2572 C C . VAL A 1 178 ? -14.094 21.918 7.778 1.00 10.96 178 VAL A C 1
ATOM 2573 O O . VAL A 1 178 ? -14.004 22.202 8.971 1.00 13.16 178 VAL A O 1
ATOM 2586 N N . PHE A 1 179 ? -14.096 22.848 6.819 1.00 10.78 179 PHE A N 1
ATOM 2587 C CA . PHE A 1 179 ? -13.895 24.261 7.131 1.00 10.63 179 PHE A CA 1
ATOM 2588 C C . PHE A 1 179 ? -14.772 25.174 6.307 1.00 11.67 179 PHE A C 1
ATOM 2589 O O . PHE A 1 179 ? -15.239 24.830 5.218 1.00 11.49 179 PHE A O 1
ATOM 2606 N N . GLY A 1 180 ? -15.031 26.348 6.857 1.00 11.47 180 GLY A N 1
ATOM 2607 C CA . GLY A 1 180 ? -15.852 27.332 6.172 1.00 12.54 180 GLY A CA 1
ATOM 2608 C C . GLY A 1 180 ? -16.147 28.537 7.021 1.00 12.35 180 GLY A C 1
ATOM 2609 O O . GLY A 1 180 ? -15.519 28.755 8.049 1.00 12.63 180 GLY A O 1
ATOM 2613 N N . SER A 1 181 ? -17.095 29.345 6.576 1.00 11.73 181 SER A N 1
ATOM 2614 C CA . SER A 1 181 ? -17.497 30.490 7.357 1.00 11.68 181 SER A CA 1
ATOM 2615 C C . SER A 1 181 ? -18.263 30.047 8.597 1.00 11.44 181 SER A C 1
ATOM 2616 O O . SER A 1 181 ? -18.999 29.068 8.566 1.00 13.11 181 SER A O 1
ATOM 2624 N N . ILE A 1 182 ? -18.064 30.780 9.691 1.00 12.66 182 ILE A N 1
ATOM 2625 C CA . ILE A 1 182 ? -18.731 30.455 10.945 1.00 12.88 182 ILE A CA 1
ATOM 2626 C C . ILE A 1 182 ? -20.170 30.947 10.921 1.00 15.27 1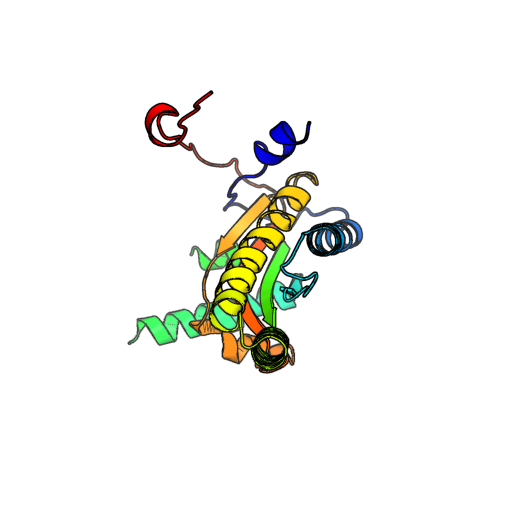82 ILE A C 1
ATOM 2627 O O . ILE A 1 182 ? -20.419 32.132 10.774 1.00 17.08 182 ILE A O 1
ATOM 2643 N N . GLU A 1 183 ? -21.113 30.023 11.087 1.00 14.61 183 GLU A N 1
ATOM 2644 C CA . GLU A 1 183 ? -22.540 30.363 11.011 1.00 15.52 183 GLU A CA 1
ATOM 2645 C C . GLU A 1 183 ? -23.251 30.241 12.351 1.00 18.10 183 GLU A C 1
ATOM 2646 O O . GLU A 1 183 ? -24.395 30.670 12.494 1.00 23.39 183 GLU A O 1
ATOM 2658 N N . ALA A 1 184 ? -22.575 29.659 13.329 1.00 16.74 184 ALA A N 1
ATOM 2659 C CA . ALA A 1 184 ? -23.045 29.658 14.713 1.00 17.73 184 ALA A CA 1
ATOM 2660 C C . ALA A 1 184 ? -21.825 29.459 15.608 1.00 16.41 184 ALA A C 1
ATOM 2661 O O . ALA A 1 184 ? -20.880 28.804 15.217 1.00 16.73 184 ALA A O 1
ATOM 2668 N N . PRO A 1 185 ? -21.874 29.994 16.826 1.00 18.14 185 PRO A N 1
ATOM 2669 C CA . PRO A 1 185 ? -20.749 29.940 17.752 1.00 22.00 185 PRO A CA 1
ATOM 2670 C C . PRO A 1 185 ? -20.462 28.525 18.238 1.00 18.75 185 PRO A C 1
ATOM 2671 O O . PRO A 1 185 ? -21.335 27.664 18.233 1.00 18.71 185 PRO A O 1
ATOM 2682 N N . ALA A 1 186 ? -19.227 28.299 18.667 1.00 18.05 186 ALA A N 1
ATOM 2683 C CA . ALA A 1 186 ? -18.855 27.067 19.341 1.00 20.19 186 ALA A CA 1
ATOM 2684 C C . ALA A 1 186 ? -19.706 26.843 20.578 1.00 20.07 186 ALA A C 1
ATOM 2685 O O . ALA A 1 186 ? -20.195 27.786 21.216 1.00 23.91 186 ALA A O 1
ATOM 2692 N N . GLY A 1 187 ? -19.853 25.580 20.945 1.00 21.83 187 GLY A N 1
ATOM 2693 C CA . GLY A 1 187 ? -20.512 25.248 22.191 1.00 23.19 187 GLY A CA 1
ATOM 2694 C C . GLY A 1 187 ? -19.669 25.490 23.433 1.00 20.23 187 GLY A C 1
ATOM 2695 O O . GLY A 1 187 ? -18.560 26.011 23.400 1.00 23.96 187 GLY A O 1
ATOM 2699 N N . GLU A 1 188 ? -20.211 25.087 24.570 1.00 25.93 188 GLU A N 1
ATOM 2700 C CA . GLU A 1 188 ? -19.511 25.209 25.828 1.00 21.47 188 GLU A CA 1
ATOM 2701 C C . GLU A 1 188 ? -18.461 24.120 25.930 1.00 20.15 188 GLU A C 1
ATOM 2702 O O . GLU A 1 188 ? -18.599 23.050 25.330 1.00 24.92 188 GLU A O 1
ATOM 2714 N N . LYS A 1 189 ? -17.407 24.399 26.679 1.00 18.67 189 LYS A N 1
ATOM 2715 C CA . LYS A 1 189 ? -16.319 23.447 26.879 1.00 17.30 189 LYS A CA 1
ATOM 2716 C C . LYS A 1 189 ? -15.773 23.594 28.280 1.00 14.83 189 LYS A C 1
ATOM 2717 O O . LYS A 1 189 ? -15.567 24.698 28.766 1.00 20.23 189 LYS A O 1
ATOM 2736 N N . THR A 1 190 ? -15.550 22.469 28.927 1.00 13.47 190 THR A N 1
ATOM 2737 C CA . THR A 1 190 ? -14.961 22.431 30.263 1.00 13.93 190 THR A CA 1
ATOM 2738 C C . THR A 1 190 ? -13.481 22.028 30.178 1.00 13.75 190 THR A C 1
ATOM 2739 O O . THR A 1 190 ? -12.989 21.584 29.141 1.00 12.44 190 THR A O 1
ATOM 2750 N N . PHE A 1 191 ? -12.786 22.206 31.285 1.00 12.82 191 PHE A N 1
ATOM 2751 C CA . PHE A 1 191 ? -11.358 21.898 31.421 1.00 13.31 191 PHE A CA 1
ATOM 2752 C C . PHE A 1 191 ? -11.169 21.126 32.716 1.00 11.90 191 PHE A C 1
ATOM 2753 O O . PHE A 1 191 ? -11.850 21.392 33.728 1.00 15.11 191 PHE A O 1
ATOM 2770 N N . MET A 1 192 ? -10.221 20.199 32.709 1.00 12.39 192 MET A N 1
ATOM 2771 C CA . MET A 1 192 ? -9.791 19.505 33.918 1.00 13.55 192 MET A CA 1
ATOM 2772 C C . MET A 1 192 ? -9.220 20.481 34.926 1.00 13.39 192 MET A C 1
ATOM 2773 O O . MET A 1 192 ? -8.786 21.588 34.607 1.00 13.94 192 MET A O 1
ATOM 2787 N N . ASP A 1 193 ? -9.176 20.026 36.169 1.00 13.50 193 ASP A N 1
ATOM 2788 C CA . ASP A 1 193 ? -8.419 20.684 37.219 1.00 13.54 193 ASP A CA 1
ATOM 2789 C C . ASP A 1 193 ? -6.934 20.614 36.856 1.00 11.68 193 ASP A C 1
ATOM 2790 O O . ASP A 1 193 ? -6.407 19.533 36.601 1.00 13.07 193 ASP A O 1
ATOM 2799 N N . ASP A 1 194 ? -6.276 21.764 36.859 1.00 12.54 194 ASP A N 1
ATOM 2800 C CA . ASP A 1 194 ? -4.814 21.823 36.660 1.00 13.47 194 ASP A CA 1
ATOM 2801 C C . ASP A 1 194 ? -4.068 20.801 37.548 1.00 12.02 194 ASP A C 1
ATOM 2802 O O . ASP A 1 194 ? -3.081 20.202 37.126 1.00 13.58 194 ASP A O 1
ATOM 2811 N N . ALA A 1 195 ? -4.527 20.617 38.788 1.00 14.49 195 ALA A N 1
ATOM 2812 C CA . ALA A 1 195 ? -3.814 19.783 39.750 1.00 15.47 195 ALA A CA 1
ATOM 2813 C C . ALA A 1 195 ? -3.764 18.336 39.299 1.00 13.95 195 ALA A C 1
ATOM 2814 O O . ALA A 1 195 ? -2.906 17.574 39.746 1.00 17.39 195 ALA A O 1
ATOM 2821 N N . ASP A 1 196 ? -4.706 17.942 38.440 1.00 15.51 196 ASP A N 1
ATOM 2822 C CA . ASP A 1 196 ? -4.760 16.564 37.955 1.00 15.01 196 ASP A CA 1
ATOM 2823 C C . ASP A 1 196 ? -3.914 16.295 36.686 1.00 14.65 196 ASP A C 1
ATOM 2824 O O . ASP A 1 196 ? -3.723 15.138 36.307 1.00 16.71 196 ASP A O 1
ATOM 2833 N N . ARG A 1 197 ? -3.355 17.330 36.059 1.00 13.77 197 ARG A N 1
ATOM 2834 C CA . ARG A 1 197 ? -2.559 17.091 34.852 1.00 13.67 197 ARG A CA 1
ATOM 2835 C C . ARG A 1 197 ? -1.222 17.818 34.777 1.00 13.12 197 ARG A C 1
ATOM 2836 O O . ARG A 1 197 ? -0.477 17.536 33.871 1.00 15.25 197 ARG A O 1
ATOM 2857 N N . PHE A 1 198 ? -0.926 18.704 35.725 1.00 13.68 198 PHE A N 1
ATOM 2858 C CA . PHE A 1 198 ? 0.355 19.402 35.770 1.00 14.38 198 PHE A CA 1
ATOM 2859 C C . PHE A 1 198 ? 1.016 19.245 37.117 1.00 15.28 198 PHE A C 1
ATOM 2860 O O . PHE A 1 198 ? 0.437 19.562 38.148 1.00 17.34 198 PHE A O 1
ATOM 2877 N N . ILE A 1 199 ? 2.250 18.742 37.108 1.00 14.59 199 ILE A N 1
ATOM 2878 C CA . ILE A 1 199 ? 3.055 18.654 38.305 1.00 14.27 199 ILE A CA 1
ATOM 2879 C C . ILE A 1 199 ? 4.336 19.434 38.006 1.00 15.04 199 ILE A C 1
ATOM 2880 O O . ILE A 1 199 ? 4.992 19.214 36.966 1.00 15.89 199 ILE A O 1
ATOM 2896 N N . VAL A 1 200 ? 4.660 20.369 38.886 1.00 16.08 200 VAL A N 1
ATOM 2897 C CA . VAL A 1 200 ? 5.848 21.200 38.780 1.00 16.45 200 VAL A CA 1
ATOM 2898 C C . VAL A 1 200 ? 6.768 20.860 39.931 1.00 18.50 200 VAL A C 1
ATOM 2899 O O . VAL A 1 200 ? 6.351 20.844 41.086 1.00 22.51 200 VAL A O 1
ATOM 2912 N N . ALA A 1 201 ? 8.023 20.567 39.601 1.00 16.34 201 ALA A N 1
ATOM 2913 C CA . ALA A 1 201 ? 9.029 20.227 40.607 1.00 21.13 201 ALA A CA 1
ATOM 2914 C C . ALA A 1 201 ? 10.317 21.003 40.349 1.00 19.47 201 ALA A C 1
ATOM 2915 O O . ALA A 1 201 ? 10.708 21.216 39.195 1.00 20.21 201 ALA A O 1
ATOM 2922 N N . LYS A 1 202 ? 10.997 21.373 41.434 1.00 24.44 202 LYS A N 1
ATOM 2923 C CA . LYS A 1 202 ? 12.198 22.207 41.366 1.00 30.77 202 LYS A CA 1
ATOM 2924 C C . LYS A 1 202 ? 13.426 21.463 41.891 1.00 37.17 202 LYS A C 1
ATOM 2925 O O . LYS A 1 202 ? 13.356 20.736 42.890 1.00 54.52 202 LYS A O 1
#